Protein AF-0000000085121658 (afdb_homodimer)

Structure (mmCIF, N/CA/C/O backbone):
data_AF-0000000085121658-model_v1
#
loop_
_entity.id
_entity.type
_entity.pdbx_description
1 polymer 'GINS subunit domain-containing protein'
#
loop_
_atom_site.group_PDB
_atom_site.id
_atom_site.type_symbol
_atom_site.label_atom_id
_atom_site.label_alt_id
_atom_site.label_comp_id
_atom_site.label_asym_id
_atom_site.label_entity_id
_atom_site.label_seq_id
_atom_site.pdbx_PDB_ins_code
_atom_site.Cartn_x
_atom_site.Cartn_y
_atom_site.Cartn_z
_atom_site.occupancy
_atom_site.B_iso_or_equiv
_atom_site.auth_seq_id
_atom_site.auth_comp_id
_atom_site.auth_asym_id
_atom_site.auth_atom_id
_atom_site.pdbx_PDB_model_num
ATOM 1 N N . MET A 1 1 ? 11.102 -3.992 13.375 1 66.69 1 MET A N 1
ATOM 2 C CA . MET A 1 1 ? 11.031 -2.584 13 1 66.69 1 MET A CA 1
ATOM 3 C C . MET A 1 1 ? 9.773 -1.934 13.57 1 66.69 1 MET A C 1
ATOM 5 O O . MET A 1 1 ? 8.758 -2.604 13.773 1 66.69 1 MET A O 1
ATOM 9 N N . PRO A 1 2 ? 9.938 -0.695 14.023 1 82.94 2 PRO A N 1
ATOM 10 C CA . PRO A 1 2 ? 8.75 -0.077 14.609 1 82.94 2 PRO A CA 1
ATOM 11 C C . PRO A 1 2 ? 7.566 -0.041 13.641 1 82.94 2 PRO A C 1
ATOM 13 O O . PRO A 1 2 ? 7.762 -0.006 12.422 1 82.94 2 PRO A O 1
ATOM 16 N N . SER A 1 3 ? 6.43 -0.117 14.18 1 90.5 3 SER A N 1
ATOM 17 C CA . SER A 1 3 ? 5.195 -0.076 13.406 1 90.5 3 SER A CA 1
ATOM 18 C C . SER A 1 3 ? 4.992 1.29 12.758 1 90.5 3 SER A C 1
ATOM 20 O O . SER A 1 3 ? 5.645 2.266 13.141 1 90.5 3 SER A O 1
ATOM 22 N N . LEU A 1 4 ? 4.227 1.3 11.727 1 94.81 4 LEU A N 1
ATOM 23 C CA . LEU A 1 4 ? 3.84 2.541 11.062 1 94.81 4 LEU A CA 1
ATOM 24 C C . LEU A 1 4 ? 3.348 3.568 12.078 1 94.81 4 LEU A C 1
ATOM 26 O O . LEU A 1 4 ? 3.775 4.727 12.055 1 94.81 4 LEU A O 1
ATOM 30 N N . GLU A 1 5 ? 2.533 3.09 12.984 1 93.75 5 GLU A N 1
ATOM 31 C CA . GLU A 1 5 ? 1.962 3.959 14.008 1 93.75 5 GLU A CA 1
ATOM 32 C C . GLU A 1 5 ? 3.051 4.547 14.898 1 93.75 5 GLU A C 1
ATOM 34 O O . GLU A 1 5 ? 3.035 5.742 15.203 1 93.75 5 GLU A O 1
ATOM 39 N N . ALA A 1 6 ? 3.945 3.691 15.297 1 95.44 6 ALA A N 1
ATOM 40 C CA . ALA A 1 6 ? 5.02 4.125 16.188 1 95.44 6 ALA A CA 1
ATOM 41 C C . ALA A 1 6 ? 5.906 5.168 15.516 1 95.44 6 ALA A C 1
ATOM 43 O O . ALA A 1 6 ? 6.312 6.148 16.141 1 95.44 6 ALA A O 1
ATOM 44 N N . LYS A 1 7 ? 6.18 4.961 14.266 1 96.75 7 LYS A N 1
ATOM 45 C CA . LYS A 1 7 ? 7.023 5.891 13.516 1 96.75 7 LYS A CA 1
ATOM 46 C C . LYS A 1 7 ? 6.336 7.242 13.352 1 96.75 7 LYS A C 1
ATOM 48 O O . LYS A 1 7 ? 6.965 8.289 13.516 1 96.75 7 LYS A O 1
ATOM 53 N N . LEU A 1 8 ? 5.074 7.199 13.039 1 95.81 8 LEU A N 1
ATOM 54 C CA . LEU A 1 8 ? 4.316 8.43 12.867 1 95.81 8 LEU A CA 1
ATOM 55 C C . LEU A 1 8 ? 4.191 9.188 14.188 1 95.81 8 LEU A C 1
ATOM 57 O O . LEU A 1 8 ? 4.238 10.414 14.211 1 95.81 8 LEU A O 1
ATOM 61 N N . GLU A 1 9 ? 4.051 8.422 15.273 1 94.94 9 GLU A N 1
ATOM 62 C CA . GLU A 1 9 ? 3.988 9.039 16.594 1 94.94 9 GLU A CA 1
ATOM 63 C C . GLU A 1 9 ? 5.312 9.711 16.953 1 94.94 9 GLU A C 1
ATOM 65 O O . GLU A 1 9 ? 5.324 10.781 17.562 1 94.94 9 GLU A O 1
ATOM 70 N N . ALA A 1 10 ? 6.367 9.047 16.594 1 96.69 10 ALA A N 1
ATOM 71 C CA . ALA A 1 10 ? 7.684 9.633 16.844 1 96.69 10 ALA A CA 1
ATOM 72 C C . ALA A 1 10 ? 7.836 10.969 16.109 1 96.69 10 ALA A C 1
ATOM 74 O O . ALA A 1 10 ? 8.398 11.914 16.656 1 96.69 10 ALA A O 1
ATOM 75 N N . LEU A 1 11 ? 7.332 11.047 14.891 1 96.31 11 LEU A N 1
ATOM 76 C CA . LEU A 1 11 ? 7.375 12.281 14.109 1 96.31 11 LEU A CA 1
ATOM 77 C C . LEU A 1 11 ? 6.535 13.375 14.773 1 96.31 11 LEU A C 1
ATOM 79 O O . LEU A 1 11 ? 6.949 14.531 14.828 1 96.31 11 LEU A O 1
ATOM 83 N N . ARG A 1 12 ? 5.426 12.953 15.281 1 94.31 12 ARG A N 1
ATOM 84 C CA . ARG A 1 12 ? 4.559 13.898 15.977 1 94.31 12 ARG A CA 1
ATOM 85 C C . ARG A 1 12 ? 5.234 14.438 17.234 1 94.31 12 ARG A C 1
ATOM 87 O O . ARG A 1 12 ? 5.18 15.641 17.516 1 94.31 12 ARG A O 1
ATOM 94 N N . ILE A 1 13 ? 5.844 13.523 17.984 1 95.62 13 ILE A N 1
ATOM 95 C CA . ILE A 1 13 ? 6.523 13.906 19.219 1 95.62 13 ILE A CA 1
ATOM 96 C C . ILE A 1 13 ? 7.656 14.883 18.906 1 95.62 13 ILE A C 1
ATOM 98 O O . ILE A 1 13 ? 7.832 15.883 19.609 1 95.62 13 ILE A O 1
ATOM 102 N N . ARG A 1 14 ? 8.352 14.539 17.906 1 96.38 14 ARG A N 1
ATOM 103 C CA . ARG A 1 14 ? 9.438 15.43 17.484 1 96.38 14 ARG A CA 1
ATOM 104 C C . ARG A 1 14 ? 8.906 16.812 17.141 1 96.38 14 ARG A C 1
ATOM 106 O O . ARG A 1 14 ? 9.492 17.828 17.547 1 96.38 14 ARG A O 1
ATOM 113 N N . TYR A 1 15 ? 7.809 16.891 16.438 1 95.56 15 TYR A N 1
ATOM 114 C CA . TYR A 1 15 ? 7.168 18.156 16.062 1 95.56 15 TYR A CA 1
ATOM 115 C C . TYR A 1 15 ? 6.734 18.922 17.312 1 95.56 15 TYR A C 1
ATOM 117 O O . TYR A 1 15 ? 7 20.125 17.422 1 95.56 15 TYR A O 1
ATOM 125 N N . GLU A 1 16 ? 6.172 18.25 18.234 1 95 16 GLU A N 1
ATOM 126 C CA . GLU A 1 16 ? 5.586 18.875 19.406 1 95 16 GLU A CA 1
ATOM 127 C C . GLU A 1 16 ? 6.668 19.312 20.391 1 95 16 GLU A C 1
ATOM 129 O O . GLU A 1 16 ? 6.457 20.25 21.188 1 95 16 GLU A O 1
ATOM 134 N N . THR A 1 17 ? 7.805 18.672 20.328 1 95.94 17 THR A N 1
ATOM 135 C CA . THR A 1 17 ? 8.828 18.969 21.328 1 95.94 17 THR A CA 1
ATOM 136 C C . THR A 1 17 ? 9.828 20 20.797 1 95.94 17 THR A C 1
ATOM 138 O O . THR A 1 17 ? 10.68 20.484 21.547 1 95.94 17 THR A O 1
ATOM 141 N N . ARG A 1 18 ? 9.703 20.312 19.547 1 94.75 18 ARG A N 1
ATOM 142 C CA . ARG A 1 18 ? 10.578 21.328 18.969 1 94.75 18 ARG A CA 1
ATOM 143 C C . ARG A 1 18 ? 10.344 22.688 19.641 1 94.75 18 ARG A C 1
ATOM 145 O O . ARG A 1 18 ? 9.195 23.094 19.828 1 94.75 18 ARG A O 1
ATOM 152 N N . PRO A 1 19 ? 11.438 23.312 20.016 1 95.12 19 PRO A N 1
ATOM 153 C CA . PRO A 1 19 ? 11.281 24.625 20.641 1 95.12 19 PRO A CA 1
ATOM 154 C C . PRO A 1 19 ? 10.781 25.688 19.672 1 95.12 19 PRO A C 1
ATOM 156 O O . PRO A 1 19 ? 11.18 25.703 18.5 1 95.12 19 PRO A O 1
ATOM 159 N N . VAL A 1 20 ? 9.812 26.469 20.125 1 94.44 20 VAL A N 1
ATOM 160 C CA . VAL A 1 20 ? 9.289 27.562 19.328 1 94.44 20 VAL A CA 1
ATOM 161 C C . VAL A 1 20 ? 9.32 28.859 20.156 1 94.44 20 VAL A C 1
ATOM 163 O O . VAL A 1 20 ? 9.258 28.828 21.375 1 94.44 20 VAL A O 1
ATOM 166 N N . ARG A 1 21 ? 9.422 29.938 19.516 1 94.75 21 ARG A N 1
ATOM 167 C CA . ARG A 1 21 ? 9.492 31.25 20.172 1 94.75 21 ARG A CA 1
ATOM 168 C C . ARG A 1 21 ? 8.102 31.875 20.297 1 94.75 21 ARG A C 1
ATOM 170 O O . ARG A 1 21 ? 7.316 31.844 19.344 1 94.75 21 ARG A O 1
ATOM 177 N N . VAL A 1 22 ? 7.859 32.312 21.469 1 94.12 22 VAL A N 1
ATOM 178 C CA . VAL A 1 22 ? 6.57 32.969 21.719 1 94.12 22 VAL A CA 1
ATOM 179 C C . VAL A 1 22 ? 6.777 34.219 22.547 1 94.12 22 VAL A C 1
ATOM 181 O O . VAL A 1 22 ? 7.812 34.375 23.203 1 94.12 22 VAL A O 1
ATOM 184 N N . MET A 1 23 ? 5.801 35.094 22.438 1 93.06 23 MET A N 1
ATOM 185 C CA . MET A 1 23 ? 5.805 36.344 23.219 1 93.06 23 MET A CA 1
ATOM 186 C C . MET A 1 23 ? 4.766 36.281 24.344 1 93.06 23 MET A C 1
ATOM 188 O O . MET A 1 23 ? 3.615 35.906 24.109 1 93.06 23 MET A O 1
ATOM 192 N N . VAL A 1 24 ? 5.215 36.656 25.562 1 91.81 24 VAL A N 1
ATOM 193 C CA . VAL A 1 24 ? 4.289 36.656 26.703 1 91.81 24 VAL A CA 1
ATOM 194 C C . VAL A 1 24 ? 3.428 37.906 26.641 1 91.81 24 VAL A C 1
ATOM 196 O O . VAL A 1 24 ? 3.951 39.031 26.578 1 91.81 24 VAL A O 1
ATOM 199 N N . VAL A 1 25 ? 2.15 37.75 26.594 1 91 25 VAL A N 1
ATOM 200 C CA . VAL A 1 25 ? 1.259 38.906 26.438 1 91 25 VAL A CA 1
ATOM 201 C C . VAL A 1 25 ? 0.493 39.156 27.75 1 91 25 VAL A C 1
ATOM 203 O O . VAL A 1 25 ? -0.078 40.219 27.953 1 91 25 VAL A O 1
ATOM 206 N N . LYS A 1 26 ? 0.265 38.094 28.516 1 85.81 26 LYS A N 1
ATOM 207 C CA . LYS A 1 26 ? -0.407 38.219 29.812 1 85.81 26 LYS A CA 1
ATOM 208 C C . LYS A 1 26 ? 0.479 37.688 30.938 1 85.81 26 LYS A C 1
ATOM 210 O O . LYS A 1 26 ? 1.095 36.656 30.828 1 85.81 26 LYS A O 1
ATOM 215 N N . GLU A 1 27 ? 0.619 38.5 31.953 1 70.62 27 GLU A N 1
ATOM 216 C CA . GLU A 1 27 ? 1.495 38.156 33.062 1 70.62 27 GLU A CA 1
ATOM 217 C C . GLU A 1 27 ? 0.852 37.125 33.969 1 70.62 27 GLU A C 1
ATOM 219 O O . GLU A 1 27 ? -0.281 37.281 34.438 1 70.62 27 GLU A O 1
ATOM 224 N N . VAL A 1 28 ? 1.138 35.875 33.844 1 66.12 28 VAL A N 1
ATOM 225 C CA . VAL A 1 28 ? 0.469 34.938 34.75 1 66.12 28 VAL A CA 1
ATOM 226 C C . VAL A 1 28 ? 1.445 34.469 35.844 1 66.12 28 VAL A C 1
ATOM 228 O O . VAL A 1 28 ? 1.12 33.594 36.625 1 66.12 28 VAL A O 1
ATOM 231 N N . GLY A 1 29 ? 2.395 35.281 36.188 1 64.19 29 GLY A N 1
ATOM 232 C CA . GLY A 1 29 ? 3.326 34.844 37.219 1 64.19 29 GLY A CA 1
ATOM 233 C C . GLY A 1 29 ? 4.258 33.75 36.75 1 64.19 29 GLY A C 1
ATOM 234 O O . GLY A 1 29 ? 4.516 33.594 35.562 1 64.19 29 GLY A O 1
ATOM 235 N N . LYS A 1 30 ? 4.898 32.906 37.781 1 65.56 30 LYS A N 1
ATOM 236 C CA . LYS A 1 30 ? 5.848 31.812 37.562 1 65.56 30 LYS A CA 1
ATOM 237 C C . LYS A 1 30 ? 5.125 30.516 37.188 1 65.56 30 LYS A C 1
ATOM 239 O O . LYS A 1 30 ? 4.133 30.156 37.844 1 65.56 30 LYS A O 1
ATOM 244 N N . ILE A 1 31 ? 5.359 30.031 36 1 65.25 31 ILE A N 1
ATOM 245 C CA . ILE A 1 31 ? 4.762 28.75 35.656 1 65.25 31 ILE A CA 1
ATOM 246 C C . ILE A 1 31 ? 5.844 27.672 35.594 1 65.25 31 ILE A C 1
ATOM 248 O O . ILE A 1 31 ? 6.977 27.953 35.188 1 65.25 31 ILE A O 1
ATOM 252 N N . VAL A 1 32 ? 5.609 26.578 36.375 1 64.19 32 VAL A N 1
ATOM 253 C CA . VAL A 1 32 ? 6.527 25.453 36.312 1 64.19 32 VAL A CA 1
ATOM 254 C C . VAL A 1 32 ? 6.199 24.562 35.125 1 64.19 32 VAL A C 1
ATOM 256 O O . VAL A 1 32 ? 5.098 24.016 35.031 1 64.19 32 VAL A O 1
ATOM 259 N N . ILE A 1 33 ? 7.125 24.484 34.156 1 63.19 33 ILE A N 1
ATOM 260 C CA . ILE A 1 33 ? 6.988 23.578 33 1 63.19 33 ILE A CA 1
ATOM 261 C C . ILE A 1 33 ? 8.078 22.5 33.062 1 63.19 33 ILE A C 1
ATOM 263 O O . ILE A 1 33 ? 9.266 22.812 33 1 63.19 33 ILE A O 1
ATOM 267 N N . ASP A 1 34 ? 7.609 21.234 33 1 64.38 34 ASP A N 1
ATOM 268 C CA . ASP A 1 34 ? 8.523 20.094 33.062 1 64.38 34 ASP A CA 1
ATOM 269 C C . ASP A 1 34 ? 9.609 20.328 34.125 1 64.38 34 ASP A C 1
ATOM 271 O O . ASP A 1 34 ? 10.789 20.094 33.844 1 64.38 34 ASP A O 1
ATOM 275 N N . GLY A 1 35 ? 9.328 20.938 35.219 1 60.41 35 GLY A N 1
ATOM 276 C CA . GLY A 1 35 ? 10.227 21.156 36.344 1 60.41 35 GLY A CA 1
ATOM 277 C C . GLY A 1 35 ? 11.016 22.453 36.25 1 60.41 35 GLY A C 1
ATOM 278 O O . GLY A 1 35 ? 11.789 22.797 37.125 1 60.41 35 GLY A O 1
ATOM 279 N N . VAL A 1 36 ? 10.906 23 35.062 1 63.84 36 VAL A N 1
ATOM 280 C CA . VAL A 1 36 ? 11.664 24.234 34.906 1 63.84 36 VAL A CA 1
ATOM 281 C C . VAL A 1 36 ? 10.758 25.438 35.156 1 63.84 36 VAL A C 1
ATOM 283 O O . VAL A 1 36 ? 9.68 25.547 34.562 1 63.84 36 VAL A O 1
ATOM 286 N N . GLU A 1 37 ? 11.094 26.203 36.125 1 66.12 37 GLU A N 1
ATOM 287 C CA . GLU A 1 37 ? 10.367 27.438 36.406 1 66.12 37 GLU A CA 1
ATOM 288 C C . GLU A 1 37 ? 10.633 28.484 35.344 1 66.12 37 GLU A C 1
ATOM 290 O O . GLU A 1 37 ? 11.781 28.812 35.062 1 66.12 37 GLU A O 1
ATOM 295 N N . ILE A 1 38 ? 9.602 28.812 34.594 1 69.31 38 ILE A N 1
ATOM 296 C CA . ILE A 1 38 ? 9.766 29.844 33.594 1 69.31 38 ILE A CA 1
ATOM 297 C C . ILE A 1 38 ? 9.023 31.109 34.031 1 69.31 38 ILE A C 1
ATOM 299 O O . ILE A 1 38 ? 7.859 31.031 34.438 1 69.31 38 ILE A O 1
ATOM 303 N N . GLU A 1 39 ? 9.789 32.188 34.281 1 68.81 39 GLU A N 1
ATOM 304 C CA . GLU A 1 39 ? 9.195 33.469 34.594 1 68.81 39 GLU A CA 1
ATOM 305 C C . GLU A 1 39 ? 8.57 34.125 33.375 1 68.81 39 GLU A C 1
ATOM 307 O O . GLU A 1 39 ? 9.227 34.281 32.344 1 68.81 39 GLU A O 1
ATOM 312 N N . LEU A 1 40 ? 7.23 34.281 33.406 1 74.88 40 LEU A N 1
ATOM 313 C CA . LEU A 1 40 ? 6.504 34.875 32.281 1 74.88 40 LEU A CA 1
ATOM 314 C C . LEU A 1 40 ? 6.258 36.375 32.531 1 74.88 40 LEU A C 1
ATOM 316 O O . LEU A 1 40 ? 5.352 36.719 33.281 1 74.88 40 LEU A O 1
ATOM 320 N N . ARG A 1 41 ? 7.191 37.156 32.062 1 80.19 41 ARG A N 1
ATOM 321 C CA . ARG A 1 41 ? 7.004 38.594 32.094 1 80.19 41 ARG A CA 1
ATOM 322 C C . ARG A 1 41 ? 6.438 39.125 30.781 1 80.19 41 ARG A C 1
ATOM 324 O O . ARG A 1 41 ? 6.895 38.719 29.703 1 80.19 41 ARG A O 1
ATOM 331 N N . LYS A 1 42 ? 5.391 39.938 30.922 1 84.94 42 LYS A N 1
ATOM 332 C CA . LYS A 1 42 ? 4.766 40.5 29.734 1 84.94 42 LYS A CA 1
ATOM 333 C C . LYS A 1 42 ? 5.797 41.188 28.844 1 84.94 42 LYS A C 1
ATOM 335 O O . LYS A 1 42 ? 6.656 41.906 29.344 1 84.94 42 LYS A O 1
ATOM 340 N N . GLY A 1 43 ? 5.781 40.875 27.562 1 85.62 43 GLY A N 1
ATOM 341 C CA . GLY A 1 43 ? 6.648 41.531 26.594 1 85.62 43 GLY A CA 1
ATOM 342 C C . GLY A 1 43 ? 7.93 40.75 26.328 1 85.62 43 GLY A C 1
ATOM 343 O O . GLY A 1 43 ? 8.711 41.125 25.453 1 85.62 43 GLY A O 1
ATOM 344 N N . THR A 1 44 ? 8.133 39.688 27.078 1 88.69 44 THR A N 1
ATOM 345 C CA . THR A 1 44 ? 9.375 38.938 26.922 1 88.69 44 THR A CA 1
ATOM 346 C C . THR A 1 44 ? 9.188 37.781 25.922 1 88.69 44 THR A C 1
ATOM 348 O O . THR A 1 44 ? 8.117 37.188 25.844 1 88.69 44 THR A O 1
ATOM 351 N N . GLU A 1 45 ? 10.281 37.562 25.156 1 91.12 45 GLU A N 1
ATOM 352 C CA . GLU A 1 45 ? 10.312 36.406 24.25 1 91.12 45 GLU A CA 1
ATOM 353 C C . GLU A 1 45 ? 10.906 35.188 24.938 1 91.12 45 GLU A C 1
ATOM 355 O O . GLU A 1 45 ? 11.961 35.281 25.562 1 91.12 45 GLU A O 1
ATOM 360 N N . ILE A 1 46 ? 10.133 34.094 24.875 1 89.88 46 ILE A N 1
ATOM 361 C CA . ILE A 1 46 ? 10.641 32.875 25.469 1 89.88 46 ILE A CA 1
ATOM 362 C C . ILE A 1 46 ? 10.57 31.734 24.438 1 89.88 46 ILE A C 1
ATOM 364 O O . ILE A 1 46 ? 9.859 31.844 23.438 1 89.88 46 ILE A O 1
ATOM 368 N N . GLU A 1 47 ? 11.398 30.766 24.688 1 92.75 47 GLU A N 1
ATOM 369 C CA . GLU A 1 47 ? 11.375 29.547 23.875 1 92.75 47 GLU A CA 1
ATOM 370 C C . GLU A 1 47 ? 10.844 28.359 24.688 1 92.75 47 GLU A C 1
ATOM 372 O O . GLU A 1 47 ? 11.344 28.062 25.766 1 92.75 47 GLU A O 1
ATOM 377 N N . VAL A 1 48 ? 9.789 27.766 24.188 1 91.94 48 VAL A N 1
ATOM 378 C CA . VAL A 1 48 ? 9.195 26.609 24.859 1 91.94 48 VAL A CA 1
ATOM 379 C C . VAL A 1 48 ? 8.828 25.547 23.828 1 91.94 48 VAL A C 1
ATOM 381 O O . VAL A 1 48 ? 8.695 25.844 22.641 1 91.94 48 VAL A O 1
ATOM 384 N N . PRO A 1 49 ? 8.781 24.281 24.312 1 94.12 49 PRO A N 1
ATOM 385 C CA . PRO A 1 49 ? 8.281 23.266 23.391 1 94.12 49 PRO A CA 1
ATOM 386 C C . PRO A 1 49 ? 6.934 23.641 22.766 1 94.12 49 PRO A C 1
ATOM 388 O O . PRO A 1 49 ? 6.105 24.281 23.422 1 94.12 49 PRO A O 1
ATOM 391 N N . ARG A 1 50 ? 6.75 23.219 21.578 1 93.31 50 ARG A N 1
ATOM 392 C CA . ARG A 1 50 ? 5.574 23.594 20.797 1 93.31 50 ARG A CA 1
ATOM 393 C C . ARG A 1 50 ? 4.293 23.25 21.547 1 93.31 50 ARG A C 1
ATOM 395 O O . ARG A 1 50 ? 3.338 24.031 21.547 1 93.31 50 ARG A O 1
ATOM 402 N N . TRP A 1 51 ? 4.238 22.078 22.156 1 92.44 51 TRP A N 1
ATOM 403 C CA . TRP A 1 51 ? 3.002 21.672 22.812 1 92.44 51 TRP A CA 1
ATOM 404 C C . TRP A 1 51 ? 2.67 22.594 23.984 1 92.44 51 TRP A C 1
ATOM 406 O O . TRP A 1 51 ? 1.501 22.891 24.234 1 92.44 51 TRP A O 1
ATOM 416 N N . ILE A 1 52 ? 3.66 23.078 24.672 1 91.56 52 ILE A N 1
ATOM 417 C CA . ILE A 1 52 ? 3.445 24.031 25.766 1 91.56 52 ILE A CA 1
ATOM 418 C C . ILE A 1 52 ? 2.986 25.375 25.203 1 91.56 52 ILE A C 1
ATOM 420 O O . ILE A 1 52 ? 2.074 26 25.75 1 91.56 52 ILE A O 1
ATOM 424 N N . ALA A 1 53 ? 3.668 25.719 24.125 1 91.94 53 ALA A N 1
ATOM 425 C CA . ALA A 1 53 ? 3.273 26.969 23.469 1 91.94 53 ALA A CA 1
ATOM 426 C C . ALA A 1 53 ? 1.793 26.953 23.094 1 91.94 53 ALA A C 1
ATOM 428 O O . ALA A 1 53 ? 1.084 27.938 23.297 1 91.94 53 ALA A O 1
ATOM 429 N N . LYS A 1 54 ? 1.313 25.828 22.594 1 90.12 54 LYS A N 1
ATOM 430 C CA . LYS A 1 54 ? -0.086 25.688 22.203 1 90.12 54 LYS A CA 1
ATOM 431 C C . LYS A 1 54 ? -1.012 25.844 23.406 1 90.12 54 LYS A C 1
ATOM 433 O O . LYS A 1 54 ? -2.035 26.531 23.328 1 90.12 54 LYS A O 1
ATOM 438 N N . VAL A 1 55 ? -0.675 25.281 24.516 1 88.69 55 VAL A N 1
ATOM 439 C CA . VAL A 1 55 ? -1.482 25.344 25.719 1 88.69 55 VAL A CA 1
ATOM 440 C C . VAL A 1 55 ? -1.53 26.766 26.25 1 88.69 55 VAL A C 1
ATOM 442 O O . VAL A 1 55 ? -2.604 27.281 26.578 1 88.69 55 VAL A O 1
ATOM 445 N N . LEU A 1 56 ? -0.402 27.438 26.203 1 88.88 56 LEU A N 1
ATOM 446 C CA . LEU A 1 56 ? -0.316 28.797 26.719 1 88.88 56 LEU A CA 1
ATOM 447 C C . LEU A 1 56 ? -1.075 29.766 25.797 1 88.88 56 LEU A C 1
ATOM 449 O O . LEU A 1 56 ? -1.69 30.719 26.281 1 88.88 56 LEU A O 1
ATOM 453 N N . GLU A 1 57 ? -0.993 29.484 24.547 1 88.38 57 GLU A N 1
ATOM 454 C CA . GLU A 1 57 ? -1.713 30.297 23.578 1 88.38 57 GLU A CA 1
ATOM 455 C C . GLU A 1 57 ? -3.223 30.188 23.781 1 88.38 57 GLU A C 1
ATOM 457 O O . GLU A 1 57 ? -3.938 31.188 23.719 1 88.38 57 GLU A O 1
ATOM 462 N N . GLU A 1 58 ? -3.707 28.984 23.969 1 85.75 58 GLU A N 1
ATOM 463 C CA . GLU A 1 58 ? -5.129 28.734 24.188 1 85.75 58 GLU A CA 1
ATOM 464 C C . GLU A 1 58 ? -5.637 29.5 25.422 1 85.75 58 GLU A C 1
ATOM 466 O O . GLU A 1 58 ? -6.793 29.922 25.453 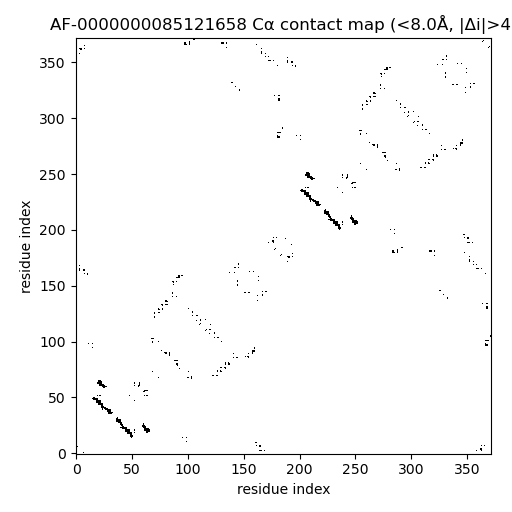1 85.75 58 GLU A O 1
ATOM 471 N N . LYS A 1 59 ? -4.73 29.688 26.359 1 86.62 59 LYS A N 1
ATOM 472 C CA . LYS A 1 59 ? -5.098 30.391 27.594 1 86.62 59 LYS A CA 1
ATOM 473 C C . LYS A 1 59 ? -4.891 31.891 27.438 1 86.62 59 LYS A C 1
ATOM 475 O O . LYS A 1 59 ? -5.164 32.656 28.359 1 86.62 59 LYS A O 1
ATOM 480 N N . GLY A 1 60 ? -4.348 32.281 26.25 1 86 60 GLY A N 1
ATOM 481 C CA . GLY A 1 60 ? -4.148 33.688 25.969 1 86 60 GLY A CA 1
ATOM 482 C C . GL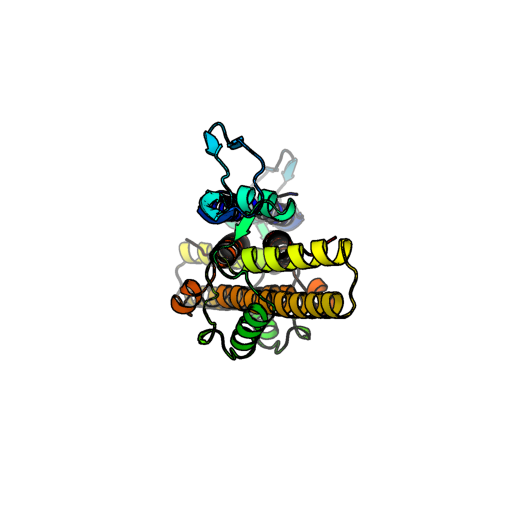Y A 1 60 ? -2.93 34.281 26.656 1 86 60 GLY A C 1
ATOM 483 O O . GLY A 1 60 ? -2.846 35.5 26.844 1 86 60 GLY A O 1
ATOM 484 N N . ILE A 1 61 ? -2.037 33.438 27.062 1 89.5 61 ILE A N 1
ATOM 485 C CA . ILE A 1 61 ? -0.88 33.875 27.844 1 89.5 61 ILE A CA 1
ATOM 486 C C . ILE A 1 61 ? 0.25 34.281 26.906 1 89.5 61 ILE A C 1
ATOM 488 O O . ILE A 1 61 ? 1.016 35.188 27.203 1 89.5 61 ILE A O 1
ATOM 492 N N . VAL A 1 62 ? 0.325 33.5 25.766 1 91.5 62 VAL A N 1
ATOM 493 C CA . VAL A 1 62 ? 1.406 33.781 24.828 1 91.5 62 VAL A CA 1
ATOM 494 C C . VAL A 1 62 ? 0.848 33.906 23.422 1 91.5 62 VAL A C 1
ATOM 496 O O . VAL A 1 62 ? -0.281 33.5 23.156 1 91.5 62 VAL A O 1
ATOM 499 N N . GLU A 1 63 ? 1.604 34.562 22.562 1 90.25 63 GLU A N 1
ATOM 500 C CA . GLU A 1 63 ? 1.368 34.594 21.125 1 90.25 63 GLU A CA 1
ATOM 501 C C . GLU A 1 63 ? 2.607 34.188 20.344 1 90.25 63 GLU A C 1
ATOM 503 O O . GLU A 1 63 ? 3.732 34.5 20.734 1 90.25 63 GLU A O 1
ATOM 508 N N . PRO A 1 64 ? 2.377 33.375 19.359 1 89.94 64 PRO A N 1
ATOM 509 C CA . PRO A 1 64 ? 3.545 32.969 18.562 1 89.94 64 PRO A CA 1
ATOM 510 C C . PRO A 1 64 ? 4.23 34.125 17.875 1 89.94 64 PRO A C 1
ATOM 512 O O . PRO A 1 64 ? 3.562 35.062 17.438 1 89.94 64 PRO A O 1
ATOM 515 N N . LEU A 1 65 ? 5.539 34.062 17.828 1 89.5 65 LEU A N 1
ATOM 516 C CA . LEU A 1 65 ? 6.297 35.094 17.141 1 89.5 65 LEU A CA 1
ATOM 517 C C . LEU A 1 65 ? 6.301 34.875 15.641 1 89.5 65 LEU A C 1
ATOM 519 O O . LEU A 1 65 ? 6.34 35.812 14.859 1 89.5 65 LEU A O 1
ATOM 523 N N . GLU A 1 66 ? 6.293 33.562 15.258 1 83.38 66 GLU A N 1
ATOM 524 C CA . GLU A 1 66 ? 6.215 33.25 13.836 1 83.38 66 GLU A CA 1
ATOM 525 C C . GLU A 1 66 ? 4.762 33.125 13.383 1 83.38 66 GLU A C 1
ATOM 527 O O . GLU A 1 66 ? 3.908 32.625 14.133 1 83.38 66 GLU A O 1
ATOM 532 N N . SER A 1 67 ? 4.527 33.688 12.18 1 78.25 67 SER A N 1
ATOM 533 C CA . SER A 1 67 ? 3.172 33.625 11.641 1 78.25 67 SER A CA 1
ATOM 534 C C . SER A 1 67 ? 2.701 32.188 11.477 1 78.25 67 SER A C 1
ATOM 536 O O . SER A 1 67 ? 3.357 31.391 10.805 1 78.25 67 SER A O 1
ATOM 538 N N . PRO A 1 68 ? 1.628 31.875 12.102 1 82.19 68 PRO A N 1
ATOM 539 C CA . PRO A 1 68 ? 1.073 30.531 11.93 1 82.19 68 PRO A CA 1
ATOM 540 C C . PRO A 1 68 ? 0.599 30.266 10.5 1 82.19 68 PRO A C 1
ATOM 542 O O . PRO A 1 68 ? 0.458 31.203 9.711 1 82.19 68 PRO A O 1
ATOM 545 N N . MET A 1 69 ? 0.52 29.094 10.188 1 89 69 MET A N 1
ATOM 546 C CA . MET A 1 69 ? -0.015 28.703 8.883 1 89 69 MET A CA 1
ATOM 547 C C . MET A 1 69 ? -1.403 29.297 8.672 1 89 69 MET A C 1
ATOM 549 O O . MET A 1 69 ? -2.203 29.359 9.602 1 89 69 MET A O 1
ATOM 553 N N . SER A 1 70 ? -1.671 29.766 7.438 1 94 70 SER A N 1
ATOM 554 C CA . SER A 1 70 ? -2.953 30.359 7.082 1 94 70 SER A CA 1
ATOM 555 C C . SER A 1 70 ? -3.623 29.609 5.941 1 94 70 SER A C 1
ATOM 557 O O . SER A 1 70 ? -3.043 28.672 5.383 1 94 70 SER A O 1
ATOM 559 N N . LEU A 1 71 ? -4.852 29.969 5.691 1 96.12 71 LEU A N 1
ATOM 560 C CA . LEU A 1 71 ? -5.562 29.391 4.559 1 96.12 71 LEU A CA 1
ATOM 561 C C . LEU A 1 71 ? -4.793 29.609 3.262 1 96.12 71 LEU A C 1
ATOM 563 O O . LEU A 1 71 ? -4.742 28.719 2.408 1 96.12 71 LEU A O 1
ATOM 567 N N . ASP A 1 72 ? -4.188 30.781 3.215 1 95.62 72 ASP A N 1
ATOM 568 C CA . ASP A 1 72 ? -3.412 31.109 2.02 1 95.62 72 ASP A CA 1
ATOM 569 C C . ASP A 1 72 ? -2.246 30.141 1.847 1 95.62 72 ASP A C 1
ATOM 571 O O . ASP A 1 72 ? -1.898 29.781 0.722 1 95.62 72 ASP A O 1
ATOM 575 N N . ASP A 1 73 ? -1.638 29.781 2.906 1 96.19 73 ASP A N 1
ATOM 576 C CA . ASP A 1 73 ? -0.526 28.828 2.855 1 96.19 73 ASP A CA 1
ATOM 577 C C . ASP A 1 73 ? -0.981 27.469 2.326 1 96.19 73 ASP A C 1
ATOM 579 O O . ASP A 1 73 ? -0.331 26.891 1.456 1 96.19 73 ASP A O 1
ATOM 583 N N . ILE A 1 74 ? -2.105 26.969 2.855 1 96.94 74 ILE A N 1
ATOM 584 C CA . ILE A 1 74 ? -2.643 25.672 2.43 1 96.94 74 ILE A CA 1
ATOM 585 C C . ILE A 1 74 ? -3.078 25.75 0.969 1 96.94 74 ILE A C 1
ATOM 587 O O . ILE A 1 74 ? -2.861 24.828 0.196 1 96.94 74 ILE A O 1
ATOM 591 N N . ALA A 1 75 ? -3.676 26.859 0.634 1 97.75 75 ALA A N 1
ATOM 592 C CA . ALA A 1 75 ? -4.129 27.078 -0.739 1 97.75 75 ALA A CA 1
ATOM 593 C C . ALA A 1 75 ? -2.951 27.062 -1.712 1 97.75 75 ALA A C 1
ATOM 595 O O . ALA A 1 75 ? -3.062 26.531 -2.818 1 97.75 75 ALA A O 1
ATOM 596 N N . ARG A 1 76 ? -1.896 27.656 -1.294 1 97.38 76 ARG A N 1
ATOM 597 C CA . ARG A 1 76 ? -0.701 27.672 -2.133 1 97.38 76 ARG A CA 1
ATOM 598 C C . ARG A 1 76 ? -0.17 26.266 -2.359 1 97.38 76 ARG A C 1
ATOM 600 O O . ARG A 1 76 ? 0.174 25.906 -3.484 1 97.38 76 ARG A O 1
ATOM 607 N N . VAL A 1 77 ? -0.073 25.531 -1.303 1 97.62 77 VAL A N 1
ATOM 608 C CA . VAL A 1 77 ? 0.38 24.141 -1.415 1 97.62 77 VAL A CA 1
ATOM 609 C C . VAL A 1 77 ? -0.586 23.344 -2.293 1 97.62 77 VAL A C 1
ATOM 611 O O . VAL A 1 77 ? -0.161 22.562 -3.141 1 97.62 77 VAL A O 1
ATOM 614 N N . HIS A 1 78 ? -1.859 23.531 -2.062 1 97.94 78 HIS A N 1
ATOM 615 C CA . HIS A 1 78 ? -2.889 22.875 -2.857 1 97.94 78 HIS A CA 1
ATOM 616 C C . HIS A 1 78 ? -2.697 23.141 -4.344 1 97.94 78 HIS A C 1
ATOM 618 O O . HIS A 1 78 ? -2.762 22.219 -5.164 1 97.94 78 HIS A O 1
ATOM 624 N N . PHE A 1 79 ? -2.428 24.359 -4.641 1 97.19 79 PHE A N 1
ATOM 625 C CA . PHE A 1 79 ? -2.242 24.781 -6.023 1 97.19 79 PHE A CA 1
ATOM 626 C C . PHE A 1 79 ? -1.049 24.062 -6.648 1 97.19 79 PHE A C 1
ATOM 628 O O . PHE A 1 79 ? -1.158 23.5 -7.738 1 97.19 79 PHE A O 1
ATOM 635 N N . ILE A 1 80 ? 0.034 24.016 -5.992 1 96.88 80 ILE A N 1
ATOM 636 C CA . ILE A 1 80 ? 1.261 23.438 -6.52 1 96.88 80 ILE A CA 1
ATOM 637 C C . ILE A 1 80 ? 1.085 21.922 -6.68 1 96.88 80 ILE A C 1
ATOM 639 O O . ILE A 1 80 ? 1.517 21.344 -7.68 1 96.88 80 ILE A O 1
ATOM 643 N N . VAL A 1 81 ? 0.471 21.328 -5.691 1 97.12 81 VAL A N 1
ATOM 644 C CA . VAL A 1 81 ? 0.296 19.875 -5.684 1 97.12 81 VAL A CA 1
ATOM 645 C C . VAL A 1 81 ? -0.657 19.469 -6.801 1 97.12 81 VAL A C 1
ATOM 647 O O . VAL A 1 81 ? -0.431 18.453 -7.477 1 97.12 81 VAL A O 1
ATOM 650 N N . THR A 1 82 ? -1.72 20.219 -7.051 1 95 82 THR A N 1
ATOM 651 C CA . THR A 1 82 ? -2.738 19.859 -8.031 1 95 82 THR A CA 1
ATOM 652 C C . THR A 1 82 ? -2.275 20.203 -9.445 1 95 82 THR A C 1
ATOM 654 O O . THR A 1 82 ? -2.801 19.656 -10.422 1 95 82 THR A O 1
ATOM 657 N N . GLU A 1 83 ? -1.258 21.016 -9.547 1 93.88 83 GLU A N 1
ATOM 658 C CA . GLU A 1 83 ? -0.718 21.391 -10.852 1 93.88 83 GLU A CA 1
ATOM 659 C C . GLU A 1 83 ? 0.254 20.328 -11.367 1 93.88 83 GLU A C 1
ATOM 661 O O . GLU A 1 83 ? 0.575 20.312 -12.562 1 93.88 83 GLU A O 1
ATOM 666 N N . ALA A 1 84 ? 0.799 19.578 -10.438 1 90.88 84 ALA A N 1
ATOM 667 C CA . ALA A 1 84 ? 1.71 18.516 -10.844 1 90.88 84 ALA A CA 1
ATOM 668 C C . ALA A 1 84 ? 1.017 17.531 -11.789 1 90.88 84 ALA A C 1
ATOM 670 O O . ALA A 1 84 ? -0.005 16.938 -11.438 1 90.88 84 ALA A O 1
ATOM 671 N N . ARG A 1 85 ? 1.537 17.281 -13.023 1 87.38 85 ARG A N 1
ATOM 672 C CA . ARG A 1 85 ? 0.882 16.484 -14.055 1 87.38 85 ARG A CA 1
ATOM 673 C C . ARG A 1 85 ? 1.463 15.07 -14.102 1 87.38 85 ARG A C 1
ATOM 675 O O . ARG A 1 85 ? 0.846 14.164 -14.664 1 87.38 85 ARG A O 1
ATOM 682 N N . SER A 1 86 ? 2.668 15.039 -13.609 1 89 86 SER A N 1
ATOM 683 C CA . SER A 1 86 ? 3.338 13.742 -13.617 1 89 86 SER A CA 1
ATOM 684 C C . SER A 1 86 ? 4.059 13.484 -12.297 1 89 86 SER A C 1
ATOM 686 O O . SER A 1 86 ? 4.195 14.398 -11.477 1 89 86 SER A O 1
ATOM 688 N N . LEU A 1 87 ? 4.398 12.305 -12.148 1 88.25 87 LEU A N 1
ATOM 689 C CA . LEU A 1 87 ? 5.145 11.898 -10.961 1 88.25 87 LEU A CA 1
ATOM 690 C C . LEU A 1 87 ? 6.426 12.711 -10.828 1 88.25 87 LEU A C 1
ATOM 692 O O . LEU A 1 87 ? 6.781 13.141 -9.727 1 88.25 87 LEU A O 1
ATOM 696 N N . ALA A 1 88 ? 7.09 12.984 -11.891 1 87.25 88 ALA A N 1
ATOM 697 C CA . ALA A 1 88 ? 8.352 13.719 -11.906 1 87.25 88 ALA A CA 1
ATOM 698 C C . ALA A 1 88 ? 8.156 15.156 -11.445 1 87.25 88 ALA A C 1
ATOM 700 O O . ALA A 1 88 ? 9.086 15.789 -10.938 1 87.25 88 ALA A O 1
ATOM 701 N N . ASP A 1 89 ? 6.938 15.719 -11.492 1 91.88 89 ASP A N 1
ATOM 702 C CA . ASP A 1 89 ? 6.617 17.109 -11.164 1 91.88 89 ASP A CA 1
ATOM 703 C C . ASP A 1 89 ? 6.215 17.25 -9.695 1 91.88 89 ASP A C 1
ATOM 705 O O . ASP A 1 89 ? 5.879 18.344 -9.234 1 91.88 89 ASP A O 1
ATOM 709 N N . THR A 1 90 ? 6.27 16.203 -9.008 1 93.69 90 THR A N 1
ATOM 710 C CA . THR A 1 90 ? 5.809 16.219 -7.621 1 93.69 90 THR A CA 1
ATOM 711 C C . THR A 1 90 ? 6.617 17.219 -6.801 1 93.69 90 THR A C 1
ATOM 713 O O . THR A 1 90 ? 7.848 17.141 -6.746 1 93.69 90 THR A O 1
ATOM 716 N N . PRO A 1 91 ? 5.969 18.172 -6.211 1 96.81 91 PRO A N 1
ATOM 717 C CA . PRO A 1 91 ? 6.703 19.156 -5.426 1 96.81 91 PRO A CA 1
ATOM 718 C C . PRO A 1 91 ? 6.984 18.688 -3.998 1 96.81 91 PRO A C 1
ATOM 720 O O . PRO A 1 91 ? 6.281 17.812 -3.48 1 96.81 91 PRO A O 1
ATOM 723 N N . SER A 1 92 ? 8.039 19.297 -3.406 1 96.44 92 SER A N 1
ATOM 724 C CA . SER A 1 92 ? 8.234 19.109 -1.972 1 96.44 92 SER A CA 1
ATOM 725 C C . SER A 1 92 ? 7.211 19.906 -1.167 1 96.44 92 SER A C 1
ATOM 727 O O . SER A 1 92 ? 6.688 20.922 -1.645 1 96.44 92 SER A O 1
ATOM 729 N N . LEU A 1 93 ? 6.898 19.438 -0.009 1 97.12 93 LEU A N 1
ATOM 730 C CA . LEU A 1 93 ? 6.016 20.156 0.902 1 97.12 93 LEU A CA 1
ATOM 731 C C . LEU A 1 93 ? 6.824 20.953 1.914 1 97.12 93 LEU A C 1
ATOM 733 O O . LEU A 1 93 ? 7.965 20.609 2.227 1 97.12 93 LEU A O 1
ATOM 737 N N . PRO A 1 94 ? 6.203 22.109 2.357 1 95.62 94 PRO A N 1
ATOM 738 C CA . PRO A 1 94 ? 6.883 22.812 3.439 1 95.62 94 PRO A CA 1
ATOM 739 C C . PRO A 1 94 ? 7.172 21.922 4.648 1 95.62 94 PRO A C 1
ATOM 741 O O . PRO A 1 94 ? 6.496 20.922 4.848 1 95.62 94 PRO A O 1
ATOM 744 N N . GLU A 1 95 ? 8.195 22.344 5.422 1 93.25 95 GLU A N 1
ATOM 745 C CA . GLU A 1 95 ? 8.562 21.578 6.609 1 93.25 95 GLU A CA 1
ATOM 746 C C . GLU A 1 95 ? 7.367 21.406 7.543 1 93.25 95 GLU A C 1
ATOM 748 O O . GLU A 1 95 ? 6.621 22.344 7.797 1 93.25 95 GLU A O 1
ATOM 753 N N . ASP A 1 96 ? 7.117 20.156 8.023 1 93.94 96 ASP A N 1
ATOM 754 C CA . ASP A 1 96 ? 6.086 19.781 8.984 1 93.94 96 ASP A CA 1
ATOM 755 C C . ASP A 1 96 ? 4.695 20.156 8.484 1 93.94 96 ASP A C 1
ATOM 757 O O . ASP A 1 96 ? 3.832 20.547 9.266 1 93.94 96 ASP A O 1
ATOM 761 N N . PHE A 1 97 ? 4.527 20.141 7.238 1 96.62 97 PHE A N 1
ATOM 762 C CA . PHE A 1 97 ? 3.299 20.625 6.613 1 96.62 97 PHE A CA 1
ATOM 763 C C . PHE A 1 97 ? 2.08 19.953 7.238 1 96.62 97 PHE A C 1
ATOM 765 O O . PHE A 1 97 ? 1.128 20.625 7.633 1 96.62 97 PHE A O 1
ATOM 772 N N . TYR A 1 98 ? 2.086 18.625 7.309 1 96.56 98 TYR A N 1
ATOM 773 C CA . TYR A 1 98 ? 0.917 17.891 7.777 1 96.56 98 TYR A CA 1
ATOM 774 C C . TYR A 1 98 ? 0.537 18.312 9.195 1 96.56 98 TYR A C 1
ATOM 776 O O . TYR A 1 98 ? -0.629 18.609 9.469 1 96.56 98 TYR A O 1
ATOM 784 N N . PHE A 1 99 ? 1.503 18.375 10.039 1 94.31 99 PHE A N 1
ATOM 785 C CA . PHE A 1 99 ? 1.231 18.719 11.438 1 94.31 99 PHE A CA 1
ATOM 786 C C . PHE A 1 99 ? 0.821 20.188 11.562 1 94.31 99 PHE A C 1
ATOM 788 O O . PHE A 1 99 ? -0.071 20.516 12.344 1 94.31 99 PHE A O 1
ATOM 795 N N . ARG A 1 100 ? 1.44 21.062 10.781 1 93.69 100 ARG A N 1
ATOM 796 C CA . ARG A 1 100 ? 1.087 22.484 10.797 1 93.69 100 ARG A CA 1
ATOM 797 C C . ARG A 1 100 ? -0.336 22.703 10.289 1 93.69 100 ARG A C 1
ATOM 799 O O . ARG A 1 100 ? -1.088 23.5 10.859 1 93.69 100 ARG A O 1
ATOM 806 N N . ALA A 1 101 ? -0.624 21.969 9.203 1 95.19 101 ALA A N 1
ATOM 807 C CA . ALA A 1 101 ? -1.979 22.078 8.664 1 95.19 101 ALA A CA 1
ATOM 808 C C . ALA A 1 101 ? -3.006 21.562 9.672 1 95.19 101 ALA A C 1
ATOM 810 O O . ALA A 1 101 ? -4.059 22.188 9.859 1 95.19 101 ALA A O 1
ATOM 811 N N . ALA A 1 102 ? -2.709 20.516 10.344 1 92.62 102 ALA A N 1
ATOM 812 C CA . ALA A 1 102 ? -3.602 19.969 11.359 1 92.62 102 ALA A CA 1
ATOM 813 C C . ALA A 1 102 ? -3.801 20.969 12.5 1 92.62 102 ALA A C 1
ATOM 815 O O . ALA A 1 102 ? -4.922 21.141 12.984 1 92.62 102 ALA A O 1
ATOM 816 N N . ASP A 1 103 ? -2.686 21.609 12.922 1 90.81 103 ASP A N 1
ATOM 817 C CA . ASP A 1 103 ? -2.758 22.609 13.969 1 90.81 103 ASP A CA 1
ATOM 818 C C . ASP A 1 103 ? -3.65 23.781 13.555 1 90.81 103 ASP A C 1
ATOM 820 O O . ASP A 1 103 ? -4.438 24.281 14.352 1 90.81 103 ASP A O 1
ATOM 824 N N . TYR A 1 104 ? -3.445 24.203 12.336 1 93.38 104 TYR A N 1
ATOM 825 C CA . TYR A 1 104 ? -4.246 25.297 11.805 1 93.38 104 TYR A CA 1
ATOM 826 C C . TYR A 1 104 ? -5.73 24.953 11.836 1 93.38 104 TYR A C 1
ATOM 828 O O . TYR A 1 104 ? -6.551 25.766 12.289 1 93.38 104 TYR A O 1
ATOM 836 N N . LEU A 1 105 ? -6.102 23.781 11.406 1 93.31 105 LEU A N 1
ATOM 837 C CA . LEU A 1 105 ? -7.492 23.344 11.375 1 93.31 105 LEU A CA 1
ATOM 838 C C . LEU A 1 105 ? -8.062 23.234 12.789 1 93.31 105 LEU A C 1
ATOM 840 O O . LEU A 1 105 ? -9.219 23.594 13.031 1 93.31 105 LEU A O 1
ATOM 844 N N . ARG A 1 106 ? -7.285 22.781 13.703 1 88.88 106 ARG A N 1
ATOM 845 C CA . ARG A 1 106 ? -7.711 22.688 15.094 1 88.88 106 ARG A CA 1
ATOM 846 C C . ARG A 1 106 ? -7.98 24.078 15.672 1 88.88 106 ARG A C 1
ATOM 848 O O . ARG A 1 106 ? -8.945 24.266 16.422 1 88.88 106 ARG A O 1
ATOM 855 N N . ARG A 1 107 ? -7.07 24.984 15.383 1 87.81 107 ARG A N 1
ATOM 856 C CA . ARG A 1 107 ? -7.254 26.359 15.844 1 87.81 107 ARG A CA 1
ATOM 857 C C . ARG A 1 107 ? -8.562 26.938 15.328 1 87.81 107 ARG A C 1
ATOM 859 O O . ARG A 1 107 ? -9.297 27.594 16.078 1 87.81 107 ARG A O 1
ATOM 866 N N . LEU A 1 108 ? -8.844 26.672 14.055 1 90.75 108 LEU A N 1
ATOM 867 C CA . LEU A 1 108 ? -10.094 27.156 13.469 1 90.75 108 LEU A CA 1
ATOM 868 C C . LEU A 1 108 ? -11.297 26.547 14.18 1 90.75 108 LEU A C 1
ATOM 870 O O . LEU A 1 108 ? -12.281 27.234 14.445 1 90.75 108 LEU A O 1
ATOM 874 N N . GLU A 1 109 ? -11.164 25.297 14.461 1 89.38 109 GLU A N 1
ATOM 875 C CA . GLU A 1 109 ? -12.25 24.609 15.164 1 89.38 109 GLU A CA 1
ATOM 876 C C . GLU A 1 109 ? -12.484 25.219 16.547 1 89.38 109 GLU A C 1
ATOM 878 O O . GLU A 1 109 ? -13.625 25.422 16.953 1 89.38 109 GLU A O 1
ATOM 883 N N . THR A 1 110 ? -11.398 25.469 17.266 1 86.56 110 THR A N 1
ATOM 884 C CA . THR A 1 110 ? -11.484 26.047 18.594 1 86.56 110 THR A CA 1
ATOM 885 C C . THR A 1 110 ? -12.094 27.438 18.547 1 86.56 110 THR A C 1
ATOM 887 O O . THR A 1 110 ? -12.961 27.781 19.359 1 86.56 110 THR A O 1
ATOM 890 N N . GLU A 1 111 ? -11.648 28.188 17.578 1 88.31 111 GLU A N 1
ATOM 891 C CA . GLU A 1 111 ? -12.18 29.531 17.422 1 88.31 111 GLU A CA 1
ATOM 892 C C . GLU A 1 111 ? -13.664 29.5 17.062 1 88.31 111 GLU A C 1
ATOM 894 O O . GLU A 1 111 ? -14.438 30.328 17.562 1 88.31 111 GLU A O 1
ATOM 899 N N . LEU A 1 112 ? -14.086 28.578 16.266 1 91.94 112 LEU A N 1
ATOM 900 C CA . LEU A 1 112 ? -15.477 28.438 15.844 1 91.94 112 LEU A CA 1
ATOM 901 C C . LEU A 1 112 ? -16.359 28.047 17.031 1 91.94 112 LEU A C 1
ATOM 903 O O . LEU A 1 112 ? -17.531 28.438 17.078 1 91.94 112 LEU A O 1
ATOM 907 N N . ARG A 1 113 ? -15.789 27.328 17.922 1 88.94 113 ARG A N 1
ATOM 908 C CA . ARG A 1 113 ? -16.531 26.953 19.125 1 88.94 113 ARG A CA 1
ATOM 909 C C . ARG A 1 113 ? -16.75 28.156 20.047 1 88.94 113 ARG A C 1
ATOM 911 O O . ARG A 1 113 ? -17.797 28.266 20.672 1 88.94 113 ARG A O 1
ATOM 918 N N . ARG A 1 114 ? -15.789 29.047 20.031 1 87.19 114 ARG A N 1
ATOM 919 C CA . ARG A 1 114 ? -15.867 30.234 20.875 1 87.19 114 ARG A CA 1
ATOM 920 C C . ARG A 1 114 ? -16.703 31.328 20.203 1 87.19 114 ARG A C 1
ATOM 922 O O . ARG A 1 114 ? -17.516 31.984 20.859 1 87.19 114 ARG A O 1
ATOM 929 N N . ARG A 1 115 ? -16.516 31.469 18.906 1 89.06 115 ARG A N 1
ATOM 930 C CA . ARG A 1 115 ? -17.188 32.5 18.125 1 89.06 115 ARG A CA 1
ATOM 931 C C . ARG A 1 115 ? -17.672 31.953 16.781 1 89.06 115 ARG A C 1
ATOM 933 O O . ARG A 1 115 ? -16.969 32.062 15.773 1 89.06 115 ARG A O 1
ATOM 940 N N . PRO A 1 116 ? -18.891 31.438 16.703 1 86.62 116 PRO A N 1
ATOM 941 C CA . PRO A 1 116 ? -19.406 30.891 15.453 1 86.62 116 PRO A CA 1
ATOM 942 C C . PRO A 1 116 ? -19.656 31.969 14.406 1 86.62 116 PRO A C 1
ATOM 944 O O . PRO A 1 116 ? -20.5 32.844 14.617 1 86.62 116 PRO A O 1
ATOM 947 N N . GLU A 1 117 ? -18.797 32.094 13.523 1 93.12 117 GLU A N 1
ATOM 948 C CA . GLU A 1 117 ? -18.906 33.062 12.43 1 93.12 117 GLU A CA 1
ATOM 949 C C . GLU A 1 117 ? -18.938 32.344 11.078 1 93.12 117 GLU A C 1
ATOM 951 O O . GLU A 1 117 ? -18.109 31.484 10.797 1 93.12 117 GLU A O 1
ATOM 956 N N . PRO A 1 118 ? -19.906 32.719 10.336 1 93.88 118 PRO A N 1
ATOM 957 C CA . PRO A 1 118 ? -20.016 32.094 9.016 1 93.88 118 PRO A CA 1
ATOM 958 C C . PRO A 1 118 ? -18.719 32.188 8.211 1 93.88 118 PRO A C 1
ATOM 960 O O . PRO A 1 118 ? -18.375 31.234 7.492 1 93.88 118 PRO A O 1
ATOM 963 N N . GLN A 1 119 ? -18.031 33.312 8.297 1 94.31 119 GLN A N 1
ATOM 964 C CA . GLN A 1 119 ? -16.781 33.469 7.559 1 94.31 119 GLN A CA 1
ATOM 965 C C . GLN A 1 119 ? -15.734 32.469 8.016 1 94.31 119 GLN A C 1
ATOM 967 O O . GLN A 1 119 ? -14.977 31.938 7.207 1 94.31 119 GLN A O 1
ATOM 972 N N . LEU A 1 120 ? -15.719 32.188 9.367 1 93.12 120 LEU A N 1
ATOM 973 C CA . LEU A 1 120 ? -14.781 31.234 9.93 1 93.12 120 LEU A CA 1
ATOM 974 C C . LEU A 1 120 ? -15.133 29.812 9.5 1 93.12 120 LEU A C 1
ATOM 976 O O . LEU A 1 120 ? -14.242 29 9.25 1 93.12 120 LEU A O 1
ATOM 980 N N . LEU A 1 121 ? -16.422 29.516 9.43 1 93.88 121 LEU A N 1
ATOM 981 C CA . LEU A 1 121 ? -16.891 28.219 8.984 1 93.88 121 LEU A CA 1
ATOM 982 C C . LEU A 1 121 ? -16.5 27.969 7.527 1 93.88 121 LEU A C 1
ATOM 984 O O . LEU A 1 121 ? -16.078 26.859 7.172 1 93.88 121 LEU A O 1
ATOM 988 N N . GLU A 1 122 ? -16.656 28.969 6.742 1 95.75 122 GLU A N 1
ATOM 989 C CA . GLU A 1 122 ? -16.281 28.875 5.336 1 95.75 122 GLU A CA 1
ATOM 990 C C . GLU A 1 122 ? -14.773 28.641 5.188 1 95.75 122 GLU A C 1
ATOM 992 O O . GLU A 1 122 ? -14.344 27.844 4.367 1 95.75 122 GLU A O 1
ATOM 997 N N . GLU A 1 123 ? -14.008 29.406 5.984 1 95.38 123 GLU A N 1
ATOM 998 C CA . GLU A 1 123 ? -12.555 29.266 5.953 1 95.38 123 GLU A CA 1
ATOM 999 C C . GLU A 1 123 ? -12.125 27.844 6.332 1 95.38 123 GLU A C 1
ATOM 1001 O O . GLU A 1 123 ? -11.297 27.234 5.648 1 95.38 123 GLU A O 1
ATOM 1006 N N . LYS A 1 124 ? -12.727 27.359 7.363 1 94.81 124 LYS A N 1
ATOM 1007 C CA . LYS A 1 124 ? -12.414 26 7.801 1 94.81 124 LYS A CA 1
ATOM 1008 C C . LYS A 1 124 ? -12.758 24.984 6.727 1 94.81 124 LYS A C 1
ATOM 1010 O O . LYS A 1 124 ? -11.969 24.078 6.438 1 94.81 124 LYS A O 1
ATOM 1015 N N . SER A 1 125 ? -13.945 25.094 6.172 1 95.69 125 SER A N 1
ATOM 1016 C CA . SER A 1 125 ? -14.406 24.156 5.156 1 95.69 125 SER A CA 1
ATOM 1017 C C . SER A 1 125 ? -13.469 24.141 3.951 1 95.69 125 SER A C 1
ATOM 1019 O O . SER A 1 125 ? -13.133 23.078 3.432 1 95.69 125 SER A O 1
ATOM 1021 N N . LYS A 1 126 ? -13.039 25.312 3.533 1 96.62 126 LYS A N 1
ATOM 1022 C CA . LYS A 1 126 ? -12.117 25.422 2.404 1 96.62 126 LYS A CA 1
ATOM 1023 C C . LYS A 1 126 ? -10.766 24.797 2.734 1 96.62 126 LYS A C 1
ATOM 1025 O O . LYS A 1 126 ? -10.211 24.047 1.93 1 96.62 126 LYS A O 1
ATOM 1030 N N . ALA A 1 127 ? -10.281 25.125 3.914 1 96.31 127 ALA A N 1
ATOM 1031 C CA . ALA A 1 127 ? -8.992 24.578 4.34 1 96.31 127 ALA A CA 1
ATOM 1032 C C . ALA A 1 127 ? -9.031 23.047 4.406 1 96.31 127 ALA A C 1
ATOM 1034 O O . ALA A 1 127 ? -8.094 22.391 3.977 1 96.31 127 ALA A O 1
ATOM 1035 N N . GLU A 1 128 ? -10.125 22.562 4.922 1 95.81 128 GLU A N 1
ATOM 1036 C CA . GLU A 1 128 ? -10.297 21.125 5.016 1 95.81 128 GLU A CA 1
ATOM 1037 C C . GLU A 1 128 ? -10.32 20.484 3.635 1 95.81 128 GLU A C 1
ATOM 1039 O O . GLU A 1 128 ? -9.711 19.422 3.422 1 95.81 128 GLU A O 1
ATOM 1044 N N . LEU A 1 129 ? -11.055 21.109 2.779 1 96.44 129 LEU A N 1
ATOM 1045 C CA . LEU A 1 129 ? -11.172 20.594 1.417 1 96.44 129 LEU A CA 1
ATOM 1046 C C . LEU A 1 129 ? -9.805 20.562 0.734 1 96.44 129 LEU A C 1
ATOM 1048 O O . LEU A 1 129 ? -9.43 19.547 0.146 1 96.44 129 LEU A O 1
ATOM 1052 N N . TYR A 1 130 ? -9.07 21.656 0.845 1 96.94 130 TYR A N 1
ATOM 1053 C CA . TYR A 1 130 ? -7.742 21.719 0.24 1 96.94 130 TYR A CA 1
ATOM 1054 C C . TYR A 1 130 ? -6.812 20.688 0.854 1 96.94 130 TYR A C 1
ATOM 1056 O O . TYR A 1 130 ? -6.078 20 0.138 1 96.94 130 TYR A O 1
ATOM 1064 N N . PHE A 1 131 ? -6.867 20.625 2.145 1 96.81 131 PHE A N 1
ATOM 1065 C CA . PHE A 1 131 ? -6 19.688 2.848 1 96.81 131 PHE A CA 1
ATOM 1066 C C . PHE A 1 131 ? -6.297 18.25 2.428 1 96.81 131 PHE A C 1
ATOM 1068 O O . PHE A 1 131 ? -5.379 17.484 2.152 1 96.81 131 PHE A O 1
ATOM 1075 N N . GLU A 1 132 ? -7.527 17.891 2.332 1 94.94 132 GLU A N 1
ATOM 1076 C CA . GLU A 1 132 ? -7.934 16.562 1.927 1 94.94 132 GLU A CA 1
ATOM 1077 C C . GLU A 1 132 ? -7.473 16.25 0.505 1 94.94 132 GLU A C 1
ATOM 1079 O O . GLU A 1 132 ? -7.059 15.125 0.211 1 94.94 132 GLU A O 1
ATOM 1084 N N . GLU A 1 133 ? -7.594 17.188 -0.348 1 95.75 133 GLU A N 1
ATOM 1085 C CA . GLU A 1 133 ? -7.172 17 -1.732 1 95.75 133 GLU A CA 1
ATOM 1086 C C . GLU A 1 133 ? -5.66 16.828 -1.83 1 95.75 133 GLU A C 1
ATOM 1088 O O . GLU A 1 133 ? -5.164 16.031 -2.629 1 95.75 133 GLU A O 1
ATOM 1093 N N . ILE A 1 134 ? -4.969 17.641 -1.008 1 96.88 134 ILE A N 1
ATOM 1094 C CA . ILE A 1 134 ? -3.518 17.516 -0.968 1 96.88 134 ILE A CA 1
ATOM 1095 C C . ILE A 1 134 ? -3.137 16.094 -0.536 1 96.88 134 ILE A C 1
ATOM 1097 O O . ILE A 1 134 ? -2.33 15.438 -1.195 1 96.88 134 ILE A O 1
ATOM 1101 N N . VAL A 1 135 ? -3.789 15.648 0.544 1 96.44 135 VAL A N 1
ATOM 1102 C CA . VAL A 1 135 ? -3.506 14.312 1.073 1 96.44 135 VAL A CA 1
ATOM 1103 C C . VAL A 1 135 ? -3.801 13.258 0.009 1 96.44 135 VAL A C 1
ATOM 1105 O O . VAL A 1 135 ? -3.012 12.336 -0.195 1 96.44 135 VAL A O 1
ATOM 1108 N N . SER A 1 136 ? -4.887 13.422 -0.66 1 94.12 136 SER A N 1
ATOM 1109 C CA . SER A 1 136 ? -5.301 12.469 -1.686 1 94.12 136 SER A CA 1
ATOM 1110 C C . SER A 1 136 ? -4.297 12.422 -2.834 1 94.12 136 SER A C 1
ATOM 1112 O O . SER A 1 136 ? -3.941 11.344 -3.314 1 94.12 136 SER A O 1
ATOM 1114 N N . ARG A 1 137 ? -3.848 13.516 -3.246 1 95.56 137 ARG A N 1
ATOM 1115 C CA . ARG A 1 137 ? -2.896 13.594 -4.348 1 95.56 137 ARG A CA 1
ATOM 1116 C C . ARG A 1 137 ? -1.54 13.023 -3.943 1 95.56 137 ARG A C 1
ATOM 1118 O O . ARG A 1 137 ? -0.884 12.344 -4.738 1 95.56 137 ARG A O 1
ATOM 1125 N N . ARG A 1 138 ? -1.184 13.359 -2.762 1 97 138 ARG A N 1
ATOM 1126 C CA . ARG A 1 138 ? 0.093 12.852 -2.271 1 97 138 ARG A CA 1
ATOM 1127 C C . ARG A 1 138 ? 0.044 11.336 -2.092 1 97 138 ARG A C 1
ATOM 1129 O O . ARG A 1 138 ? 1.029 10.641 -2.352 1 97 138 ARG A O 1
ATOM 1136 N N . LEU A 1 139 ? -1.1 10.859 -1.656 1 95.56 139 LEU A N 1
ATOM 1137 C CA . LEU A 1 139 ? -1.273 9.406 -1.597 1 95.56 139 LEU A CA 1
ATOM 1138 C C . LEU A 1 139 ? -1.111 8.781 -2.979 1 95.56 139 LEU A C 1
ATOM 1140 O O . LEU A 1 139 ? -0.456 7.75 -3.123 1 95.56 139 LEU A O 1
ATOM 1144 N N . TRP A 1 140 ? -1.695 9.414 -3.908 1 93.38 140 TRP A N 1
ATOM 1145 C CA . TRP A 1 140 ? -1.55 8.938 -5.281 1 93.38 140 TRP A CA 1
ATOM 1146 C C . TRP A 1 140 ? -0.081 8.883 -5.684 1 93.38 140 TRP A C 1
ATOM 1148 O O . TRP A 1 140 ? 0.371 7.895 -6.27 1 93.38 140 TRP A O 1
ATOM 1158 N N . THR A 1 141 ? 0.634 9.914 -5.355 1 93.81 141 THR A N 1
ATOM 1159 C CA . THR A 1 141 ? 2.062 9.977 -5.645 1 93.81 141 THR A CA 1
ATOM 1160 C C . THR A 1 141 ? 2.799 8.805 -4.996 1 93.81 141 THR A C 1
ATOM 1162 O O . THR A 1 141 ? 3.617 8.148 -5.637 1 93.81 141 THR A O 1
ATOM 1165 N N . ILE A 1 142 ? 2.477 8.562 -3.752 1 95.56 142 ILE A N 1
ATOM 1166 C CA . ILE A 1 142 ? 3.111 7.477 -3.008 1 95.56 142 ILE A CA 1
ATOM 1167 C C . ILE A 1 142 ? 2.824 6.145 -3.693 1 95.56 142 ILE A C 1
ATOM 1169 O O . ILE A 1 142 ? 3.734 5.34 -3.906 1 95.56 142 ILE A O 1
ATOM 1173 N N . LEU A 1 143 ? 1.579 5.898 -4.078 1 94.44 143 LEU A N 1
ATOM 1174 C CA . LEU A 1 143 ? 1.161 4.645 -4.695 1 94.44 143 LEU A CA 1
ATOM 1175 C C . LEU A 1 143 ? 1.838 4.449 -6.051 1 94.44 143 LEU A C 1
ATOM 1177 O O . LEU A 1 143 ? 2.217 3.332 -6.406 1 94.44 143 LEU A O 1
ATOM 1181 N N . GLN A 1 144 ? 2.029 5.496 -6.789 1 92.19 144 GLN A N 1
ATOM 1182 C CA . GLN A 1 144 ? 2.715 5.414 -8.07 1 92.19 144 GLN A CA 1
ATOM 1183 C C . GLN A 1 144 ? 4.188 5.055 -7.891 1 92.19 144 GLN A C 1
ATOM 1185 O O . GLN A 1 144 ? 4.758 4.316 -8.695 1 92.19 144 GLN A O 1
ATOM 1190 N N . LEU A 1 145 ? 4.762 5.598 -6.895 1 92.12 145 LEU A N 1
ATOM 1191 C CA . LEU A 1 145 ? 6.18 5.375 -6.633 1 92.12 145 LEU A CA 1
ATOM 1192 C C . LEU A 1 145 ? 6.445 3.908 -6.309 1 92.12 145 LEU A C 1
ATOM 1194 O O . LEU A 1 145 ? 7.531 3.395 -6.578 1 92.12 145 LEU A O 1
ATOM 1198 N N . LEU A 1 146 ? 5.465 3.217 -5.789 1 93 146 LEU A N 1
ATOM 1199 C CA . LEU A 1 146 ? 5.605 1.822 -5.383 1 93 146 LEU A CA 1
ATOM 1200 C C . LEU A 1 146 ? 5.809 0.923 -6.598 1 93 146 LEU A C 1
ATOM 1202 O O . LEU A 1 146 ? 6.375 -0.165 -6.484 1 93 146 LEU A O 1
ATOM 1206 N N . ARG A 1 147 ? 5.383 1.299 -7.75 1 85.38 147 ARG A N 1
ATOM 1207 C CA . ARG A 1 147 ? 5.441 0.471 -8.953 1 85.38 147 ARG A CA 1
ATOM 1208 C C . ARG A 1 147 ? 6.633 0.855 -9.82 1 85.38 147 ARG A C 1
ATOM 1210 O O . ARG A 1 147 ? 6.891 0.219 -10.844 1 85.38 147 ARG A O 1
ATOM 1217 N N . SER A 1 148 ? 7.324 1.881 -9.477 1 77.25 148 SER A N 1
ATOM 1218 C CA . SER A 1 148 ? 8.367 2.402 -10.352 1 77.25 148 SER A CA 1
ATOM 1219 C C . SER A 1 148 ? 9.656 2.662 -9.578 1 77.25 148 SER A C 1
ATOM 1221 O O . SER A 1 148 ? 10.047 3.816 -9.375 1 77.25 148 SER A O 1
ATOM 1223 N N . PRO A 1 149 ? 10.344 1.561 -9.188 1 66.75 149 PRO A N 1
ATOM 1224 C CA . PRO A 1 149 ? 11.531 1.795 -8.359 1 66.75 149 PRO A CA 1
ATOM 1225 C C . PRO A 1 149 ? 12.531 2.742 -9.016 1 66.75 149 PRO A C 1
ATOM 1227 O O . PRO A 1 149 ? 13.203 3.514 -8.32 1 66.75 149 PRO A O 1
ATOM 1230 N N . GLY A 1 150 ? 12.719 2.418 -10.359 1 63.38 150 GLY A N 1
ATOM 1231 C CA . GLY A 1 150 ? 13.664 3.273 -11.047 1 63.38 150 GLY A CA 1
ATOM 1232 C C . GLY A 1 150 ? 13.297 4.746 -10.992 1 63.38 150 GLY A C 1
ATOM 1233 O O . GLY A 1 150 ? 14.156 5.613 -11.141 1 63.38 150 GLY A O 1
ATOM 1234 N N . ALA A 1 151 ? 12.008 4.621 -11.266 1 58.81 151 ALA A N 1
ATOM 1235 C CA . ALA A 1 151 ? 11.625 6.027 -11.32 1 58.81 151 ALA A CA 1
ATOM 1236 C C . ALA A 1 151 ? 12.164 6.789 -10.109 1 58.81 151 ALA A C 1
ATOM 1238 O O . ALA A 1 151 ? 12.617 7.926 -10.234 1 58.81 151 ALA A O 1
ATOM 1239 N N . ARG A 1 152 ? 12 7.238 -9.008 1 64.62 152 ARG A N 1
ATOM 1240 C CA . ARG A 1 152 ? 12.547 8.586 -9.047 1 64.62 152 ARG A CA 1
ATOM 1241 C C . ARG A 1 152 ? 13.141 8.977 -7.695 1 64.62 152 ARG A C 1
ATOM 1243 O O . ARG A 1 152 ? 12.414 9.109 -6.711 1 64.62 152 ARG A O 1
ATOM 1250 N N . ALA A 1 153 ? 14.227 8.031 -7.367 1 78.44 153 ALA A N 1
ATOM 1251 C CA . ALA A 1 153 ? 15.008 8.586 -6.27 1 78.44 153 ALA A CA 1
ATOM 1252 C C . ALA A 1 153 ? 14.703 10.07 -6.074 1 78.44 153 ALA A C 1
ATOM 1254 O O . ALA A 1 153 ? 14.57 10.539 -4.941 1 78.44 153 ALA A O 1
ATOM 1255 N N . GLU A 1 154 ? 14.453 10.602 -7.094 1 86.94 154 GLU A N 1
ATOM 1256 C CA . GLU A 1 154 ? 14.242 12.039 -7.02 1 86.94 154 GLU A CA 1
ATOM 1257 C C . GLU A 1 154 ? 12.906 12.375 -6.367 1 86.94 154 GLU A C 1
ATOM 1259 O O . GLU A 1 154 ? 12.82 13.273 -5.531 1 86.94 154 GLU A O 1
ATOM 1264 N N . VAL A 1 155 ? 11.883 11.625 -6.719 1 92.19 155 VAL A N 1
ATOM 1265 C CA . VAL A 1 155 ? 10.547 11.891 -6.184 1 92.19 155 VAL A CA 1
ATOM 1266 C C . VAL A 1 155 ? 10.492 11.5 -4.711 1 92.19 155 VAL A C 1
ATOM 1268 O O . VAL A 1 155 ? 9.883 12.195 -3.898 1 92.19 155 VAL A O 1
ATOM 1271 N N . TYR A 1 156 ? 11.203 10.43 -4.391 1 93.25 156 TYR A N 1
ATOM 1272 C CA . TYR A 1 156 ? 11.242 9.977 -3.008 1 93.25 156 TYR A CA 1
ATOM 1273 C C . TYR A 1 156 ? 11.812 11.055 -2.092 1 93.25 156 TYR A C 1
ATOM 1275 O O . TYR A 1 156 ? 11.32 11.25 -0.979 1 93.25 156 TYR A O 1
ATOM 1283 N N . GLU A 1 157 ? 12.789 11.758 -2.564 1 93.12 157 GLU A N 1
ATOM 1284 C CA . GLU A 1 157 ? 13.438 12.797 -1.766 1 93.12 157 GLU A CA 1
ATOM 1285 C C . GLU A 1 157 ? 12.484 13.961 -1.497 1 93.12 157 GLU A C 1
ATOM 1287 O O . GLU A 1 157 ? 12.648 14.68 -0.513 1 93.12 157 GLU A O 1
ATOM 1292 N N . LYS A 1 158 ? 11.508 14.047 -2.328 1 95.38 158 LYS A N 1
ATOM 1293 C CA . LYS A 1 158 ? 10.57 15.164 -2.211 1 95.38 158 LYS A CA 1
ATOM 1294 C C . LYS A 1 158 ? 9.414 14.812 -1.274 1 95.38 158 LYS A C 1
ATOM 1296 O O . LYS A 1 158 ? 8.602 15.672 -0.934 1 95.38 158 LYS A O 1
ATOM 1301 N N . LEU A 1 159 ? 9.297 13.578 -0.818 1 96.44 159 LEU A N 1
ATOM 1302 C CA . LEU A 1 159 ? 8.242 13.164 0.108 1 96.44 159 LEU A CA 1
ATOM 1303 C C . LEU A 1 159 ? 8.523 13.688 1.513 1 96.44 159 LEU A C 1
ATOM 1305 O O . LEU A 1 159 ? 9.68 13.781 1.93 1 96.44 159 LEU A O 1
ATOM 1309 N N . SER A 1 160 ? 7.492 14.07 2.219 1 97.31 160 SER A N 1
ATOM 1310 C CA . SER A 1 160 ? 7.633 14.414 3.631 1 97.31 160 SER A CA 1
ATOM 1311 C C . SER A 1 160 ? 7.988 13.188 4.465 1 97.31 160 SER A C 1
ATOM 1313 O O . SER A 1 160 ? 7.816 12.055 4.016 1 97.31 160 SER A O 1
ATOM 1315 N N . PRO A 1 161 ? 8.531 13.391 5.672 1 97.38 161 PRO A N 1
ATOM 1316 C CA . PRO A 1 161 ? 8.844 12.242 6.531 1 97.38 161 PRO A CA 1
ATOM 1317 C C . PRO A 1 161 ? 7.637 11.344 6.773 1 97.38 161 PRO A C 1
ATOM 1319 O O . PRO A 1 161 ? 7.773 10.117 6.82 1 97.38 161 PRO A O 1
ATOM 1322 N N . GLU A 1 162 ? 6.449 11.945 6.938 1 97.75 162 GLU A N 1
ATOM 1323 C CA . GLU A 1 162 ? 5.234 11.164 7.117 1 97.75 162 GLU A CA 1
ATOM 1324 C C . GLU A 1 162 ? 4.949 10.305 5.887 1 97.75 162 GLU A C 1
ATOM 1326 O O . GLU A 1 162 ? 4.586 9.133 6.016 1 97.75 162 GLU A O 1
ATOM 1331 N N . GLU A 1 163 ? 5.195 10.828 4.715 1 97.94 163 GLU A N 1
ATOM 1332 C CA . GLU A 1 163 ? 4.957 10.125 3.461 1 97.94 163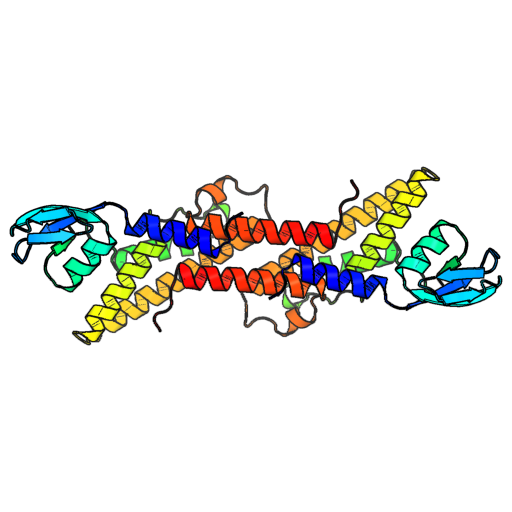 GLU A CA 1
ATOM 1333 C C . GLU A 1 163 ? 5.977 9.008 3.254 1 97.94 163 GLU A C 1
ATOM 1335 O O . GLU A 1 163 ? 5.625 7.914 2.805 1 97.94 163 GLU A O 1
ATOM 1340 N N . LYS A 1 164 ? 7.258 9.352 3.547 1 96.69 164 LYS A N 1
ATOM 1341 C CA . LYS A 1 164 ? 8.305 8.344 3.443 1 96.69 164 LYS A CA 1
ATOM 1342 C C . LYS A 1 164 ? 8 7.141 4.332 1 96.69 164 LYS A C 1
ATOM 1344 O O . LYS A 1 164 ? 8.234 5.996 3.939 1 96.69 164 LYS A O 1
ATOM 1349 N N . THR A 1 165 ? 7.488 7.441 5.512 1 97.44 165 THR A N 1
ATOM 1350 C CA . THR A 1 165 ? 7.145 6.383 6.457 1 97.44 165 THR A CA 1
ATOM 1351 C C . THR A 1 165 ? 6.082 5.461 5.867 1 97.44 165 THR A C 1
ATOM 1353 O O . THR A 1 165 ? 6.199 4.238 5.949 1 97.44 165 THR A O 1
ATOM 1356 N N . LEU A 1 166 ? 5.047 6 5.277 1 97.69 166 LEU A N 1
ATOM 1357 C CA . LEU A 1 166 ? 3.998 5.203 4.656 1 97.69 166 LEU A CA 1
ATOM 1358 C C . LEU A 1 166 ? 4.539 4.434 3.455 1 97.69 166 LEU A C 1
ATOM 1360 O O . LEU A 1 166 ? 4.289 3.232 3.318 1 97.69 166 LEU A O 1
ATOM 1364 N N . HIS A 1 167 ? 5.285 5.156 2.609 1 96.75 167 HIS A N 1
ATOM 1365 C CA . HIS A 1 167 ? 5.859 4.535 1.422 1 96.75 167 HIS A CA 1
ATOM 1366 C C . HIS A 1 167 ? 6.656 3.287 1.784 1 96.75 167 HIS A C 1
ATOM 1368 O O . HIS A 1 167 ? 6.438 2.217 1.21 1 96.75 167 HIS A O 1
ATOM 1374 N N . ASP A 1 168 ? 7.562 3.482 2.717 1 95.62 168 ASP A N 1
ATOM 1375 C CA . ASP A 1 168 ? 8.445 2.383 3.09 1 95.62 168 ASP A CA 1
ATOM 1376 C C . ASP A 1 168 ? 7.656 1.22 3.686 1 95.62 168 ASP A C 1
ATOM 1378 O O . ASP A 1 168 ? 7.988 0.055 3.461 1 95.62 168 ASP A O 1
ATOM 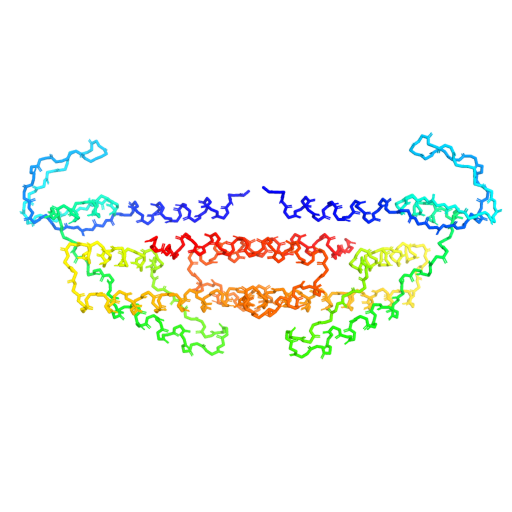1382 N N . ASP A 1 169 ? 6.68 1.588 4.434 1 96.81 169 ASP A N 1
ATOM 1383 C CA . ASP A 1 169 ? 5.844 0.56 5.043 1 96.81 169 ASP A CA 1
ATOM 1384 C C . ASP A 1 169 ? 5.082 -0.23 3.982 1 96.81 169 ASP A C 1
ATOM 1386 O O . ASP A 1 169 ? 5.062 -1.463 4.012 1 96.81 169 ASP A O 1
ATOM 1390 N N . LEU A 1 170 ? 4.445 0.425 3.035 1 97.06 170 LEU A N 1
ATOM 1391 C CA . LEU A 1 170 ? 3.695 -0.223 1.964 1 97.06 170 LEU A CA 1
ATOM 1392 C C . LEU A 1 170 ? 4.613 -1.085 1.104 1 97.06 170 LEU A C 1
ATOM 1394 O O . LEU A 1 170 ? 4.254 -2.207 0.74 1 97.06 170 LEU A O 1
ATOM 1398 N N . LEU A 1 171 ? 5.785 -0.524 0.81 1 95.31 171 LEU A N 1
ATOM 1399 C CA . LEU A 1 171 ? 6.746 -1.254 -0.01 1 95.31 171 LEU A CA 1
ATOM 1400 C C . LEU A 1 171 ? 7.137 -2.57 0.654 1 95.31 171 LEU A C 1
ATOM 1402 O O . LEU A 1 171 ? 7.23 -3.604 -0.012 1 95.31 171 LEU A O 1
ATOM 1406 N N . ALA A 1 172 ? 7.398 -2.502 1.95 1 95.06 172 ALA A N 1
ATOM 1407 C CA . ALA A 1 172 ? 7.777 -3.707 2.686 1 95.06 172 ALA A CA 1
ATOM 1408 C C . ALA A 1 172 ? 6.684 -4.77 2.596 1 95.06 172 ALA A C 1
ATOM 1410 O O . ALA A 1 172 ? 6.977 -5.957 2.439 1 95.06 172 ALA A O 1
ATOM 1411 N N . ARG A 1 173 ? 5.422 -4.359 2.699 1 96.44 173 ARG A N 1
ATOM 1412 C CA . ARG A 1 173 ? 4.297 -5.285 2.625 1 96.44 173 ARG A CA 1
ATOM 1413 C C . ARG A 1 173 ? 4.172 -5.879 1.227 1 96.44 173 ARG A C 1
ATOM 1415 O O . ARG A 1 173 ? 3.91 -7.074 1.077 1 96.44 173 ARG A O 1
ATOM 1422 N N . ILE A 1 174 ? 4.367 -5.074 0.22 1 96.31 174 ILE A N 1
ATOM 1423 C CA . ILE A 1 174 ? 4.285 -5.52 -1.166 1 96.31 174 ILE A CA 1
ATOM 1424 C C . ILE A 1 174 ? 5.379 -6.543 -1.446 1 96.31 174 ILE A C 1
ATOM 1426 O O . ILE A 1 174 ? 5.129 -7.578 -2.068 1 96.31 174 ILE A O 1
ATOM 1430 N N . GLU A 1 175 ? 6.598 -6.23 -0.97 1 94.31 175 GLU A N 1
ATOM 1431 C CA . GLU A 1 175 ? 7.703 -7.156 -1.173 1 94.31 175 GLU A CA 1
ATOM 1432 C C . GLU A 1 175 ? 7.453 -8.484 -0.461 1 94.31 175 GLU A C 1
ATOM 1434 O O . GLU A 1 175 ? 7.781 -9.547 -0.987 1 94.31 175 GLU A O 1
ATOM 1439 N N . GLU A 1 176 ? 6.949 -8.391 0.762 1 94 176 GLU A N 1
ATOM 1440 C CA . GLU A 1 176 ? 6.59 -9.609 1.483 1 94 176 GLU A CA 1
ATOM 1441 C C . GLU A 1 176 ? 5.559 -10.422 0.711 1 94 176 GLU A C 1
ATOM 1443 O O . GLU A 1 176 ? 5.676 -11.648 0.61 1 94 176 GLU A O 1
ATOM 1448 N N . TRP A 1 177 ? 4.566 -9.812 0.205 1 96.19 177 TRP A N 1
ATOM 1449 C CA . TRP A 1 177 ? 3.52 -10.453 -0.582 1 96.19 177 TRP A CA 1
ATOM 1450 C C . TRP A 1 177 ? 4.105 -11.125 -1.819 1 96.19 177 TRP A C 1
ATOM 1452 O O . TRP A 1 177 ? 3.809 -12.289 -2.098 1 96.19 177 TRP A O 1
ATOM 1462 N N . LYS A 1 178 ? 4.953 -10.359 -2.529 1 94.5 178 LYS A N 1
ATOM 1463 C CA . LYS A 1 178 ? 5.582 -10.906 -3.73 1 94.5 178 LYS A CA 1
ATOM 1464 C C . LYS A 1 178 ? 6.391 -12.156 -3.41 1 94.5 178 LYS A C 1
ATOM 1466 O O . LYS A 1 178 ? 6.375 -13.125 -4.172 1 94.5 178 LYS A O 1
ATOM 1471 N N . ARG A 1 179 ? 7.082 -12.133 -2.312 1 92.44 179 ARG A N 1
ATOM 1472 C CA . ARG A 1 179 ? 7.91 -13.266 -1.914 1 92.44 179 ARG A CA 1
ATOM 1473 C C . ARG A 1 179 ? 7.059 -14.5 -1.659 1 92.44 179 ARG A C 1
ATOM 1475 O O . ARG A 1 179 ? 7.488 -15.625 -1.925 1 92.44 179 ARG A O 1
ATOM 1482 N N . ARG A 1 180 ? 5.859 -14.273 -1.183 1 91.25 180 ARG A N 1
ATOM 1483 C CA . ARG A 1 180 ? 5.012 -15.391 -0.789 1 91.25 180 ARG A CA 1
ATOM 1484 C C . ARG A 1 180 ? 4.238 -15.938 -1.984 1 91.25 180 ARG A C 1
ATOM 1486 O O . ARG A 1 180 ? 4.023 -17.141 -2.088 1 91.25 180 ARG A O 1
ATOM 1493 N N . VAL A 1 181 ? 3.795 -15.047 -2.852 1 90.88 181 VAL A N 1
ATOM 1494 C CA . VAL A 1 181 ? 2.936 -15.516 -3.936 1 90.88 181 VAL A CA 1
ATOM 1495 C C . VAL A 1 181 ? 3.785 -15.859 -5.156 1 90.88 181 VAL A C 1
ATOM 1497 O O . VAL A 1 181 ? 3.375 -16.656 -6 1 90.88 181 VAL A O 1
ATOM 1500 N N . ALA A 1 182 ? 4.832 -15.172 -5.391 1 80.62 182 ALA A N 1
ATOM 1501 C CA . ALA A 1 182 ? 5.73 -15.414 -6.516 1 80.62 182 ALA A CA 1
ATOM 1502 C C . ALA A 1 182 ? 7.168 -15.609 -6.043 1 80.62 182 ALA A C 1
ATOM 1504 O O . ALA A 1 182 ? 8.016 -14.727 -6.234 1 80.62 182 ALA A O 1
ATOM 1505 N N . PRO A 1 183 ? 7.348 -16.75 -5.332 1 65.38 183 PRO A N 1
ATOM 1506 C CA . PRO A 1 183 ? 8.703 -16.906 -4.812 1 65.38 183 PRO A CA 1
ATOM 1507 C C . PRO A 1 183 ? 9.75 -17.031 -5.922 1 65.38 183 PRO A C 1
ATOM 1509 O O . PRO A 1 183 ? 9.461 -17.578 -6.988 1 65.38 183 PRO A O 1
ATOM 1512 N N . HIS A 1 184 ? 10.602 -15.977 -6.238 1 58.81 184 HIS A N 1
ATOM 1513 C CA . HIS A 1 184 ? 11.719 -16.094 -7.164 1 58.81 184 HIS A CA 1
ATOM 1514 C C . HIS A 1 184 ? 12.656 -17.234 -6.746 1 58.81 184 HIS A C 1
ATOM 1516 O O . HIS A 1 184 ? 12.984 -17.359 -5.566 1 58.81 184 HIS A O 1
ATOM 1522 N N . PRO A 1 185 ? 12.719 -18.297 -7.574 1 48.25 185 PRO A N 1
ATOM 1523 C CA . PRO A 1 185 ? 13.734 -19.297 -7.227 1 48.25 185 PRO A CA 1
ATOM 1524 C C . PRO A 1 185 ? 15.094 -18.688 -6.91 1 48.25 185 PRO A C 1
ATOM 1526 O O . PRO A 1 185 ? 15.445 -17.641 -7.473 1 48.25 185 PRO A O 1
ATOM 1529 N N . ALA A 1 186 ? 15.555 -18.859 -5.695 1 39.66 186 ALA A N 1
ATOM 1530 C CA . ALA A 1 186 ? 16.969 -18.594 -5.453 1 39.66 186 ALA A CA 1
ATOM 1531 C C . ALA A 1 186 ? 17.828 -19.172 -6.57 1 39.66 186 ALA A C 1
ATOM 1533 O O . ALA A 1 186 ? 17.469 -20.172 -7.191 1 39.66 186 ALA A O 1
ATOM 1534 N N . MET B 1 1 ? -5.367 -8.484 14.578 1 66.5 1 MET B N 1
ATOM 1535 C CA . MET B 1 1 ? -5.609 -9.172 13.312 1 66.5 1 MET B CA 1
ATOM 1536 C C . MET B 1 1 ? -4.34 -9.852 12.812 1 66.5 1 MET B C 1
ATOM 1538 O O . MET B 1 1 ? -3.232 -9.398 13.094 1 66.5 1 MET B O 1
ATOM 1542 N N . PRO B 1 2 ? -4.523 -11.055 12.258 1 82.5 2 PRO B N 1
ATOM 1543 C CA . PRO B 1 2 ? -3.305 -11.727 11.812 1 82.5 2 PRO B CA 1
ATOM 1544 C C . PRO B 1 2 ? -2.5 -10.891 10.82 1 82.5 2 PRO B C 1
ATOM 1546 O O . PRO B 1 2 ? -3.068 -10.078 10.086 1 82.5 2 PRO B O 1
ATOM 1549 N N . SER B 1 3 ? -1.26 -11.062 10.859 1 90.44 3 SER B N 1
ATOM 1550 C CA . SER B 1 3 ? -0.345 -10.359 9.961 1 90.44 3 SER B CA 1
ATOM 1551 C C . SER B 1 3 ? -0.539 -10.805 8.516 1 90.44 3 SER B C 1
ATOM 1553 O O . SER B 1 3 ? -1.163 -11.836 8.258 1 90.44 3 SER B O 1
ATOM 1555 N N . LEU B 1 4 ? -0.145 -9.961 7.633 1 94.75 4 LEU B N 1
ATOM 1556 C CA . LEU B 1 4 ? -0.154 -10.281 6.211 1 94.75 4 LEU B CA 1
ATOM 1557 C C . LEU B 1 4 ? 0.486 -11.641 5.957 1 94.75 4 LEU B C 1
ATOM 1559 O O . LEU B 1 4 ? -0.08 -12.477 5.246 1 94.75 4 LEU B O 1
ATOM 1563 N N . GLU B 1 5 ? 1.599 -11.844 6.609 1 93.75 5 GLU B N 1
ATOM 1564 C CA . GLU B 1 5 ? 2.336 -13.094 6.449 1 93.75 5 GLU B CA 1
ATOM 1565 C C . GLU B 1 5 ? 1.513 -14.289 6.926 1 93.75 5 GLU B C 1
ATOM 1567 O O . GLU B 1 5 ? 1.46 -15.32 6.254 1 93.75 5 GLU B O 1
ATOM 1572 N N . ALA B 1 6 ? 0.913 -14.109 8.07 1 95.44 6 ALA B N 1
ATOM 1573 C CA . ALA B 1 6 ? 0.122 -15.195 8.656 1 95.44 6 ALA B CA 1
ATOM 1574 C C . ALA B 1 6 ? -1.062 -15.547 7.758 1 95.44 6 ALA B C 1
ATOM 1576 O O . ALA B 1 6 ? -1.38 -16.719 7.574 1 95.44 6 ALA B O 1
ATOM 1577 N N . LYS B 1 7 ? -1.685 -14.562 7.211 1 96.75 7 LYS B N 1
ATOM 1578 C CA . LYS B 1 7 ? -2.836 -14.781 6.34 1 96.75 7 LYS B CA 1
ATOM 1579 C C . LYS B 1 7 ? -2.426 -15.492 5.055 1 96.75 7 LYS B C 1
ATOM 1581 O O . LYS B 1 7 ? -3.107 -16.422 4.605 1 96.75 7 LYS B O 1
ATOM 1586 N N . LEU B 1 8 ? -1.327 -15.062 4.484 1 95.88 8 LEU B N 1
ATOM 1587 C CA . LEU B 1 8 ? -0.831 -15.68 3.262 1 95.88 8 LEU B CA 1
ATOM 1588 C C . LEU B 1 8 ? -0.403 -17.125 3.514 1 95.88 8 LEU B C 1
ATOM 1590 O O . LEU B 1 8 ? -0.608 -18 2.666 1 95.88 8 LEU B O 1
ATOM 1594 N N . GLU B 1 9 ? 0.169 -17.359 4.695 1 95 9 GLU B N 1
ATOM 1595 C CA . GLU B 1 9 ? 0.556 -18.719 5.066 1 95 9 GLU B CA 1
ATOM 1596 C C . GLU B 1 9 ? -0.667 -19.609 5.219 1 95 9 GLU B C 1
ATOM 1598 O O . GLU B 1 9 ? -0.636 -20.781 4.832 1 95 9 GLU B O 1
ATOM 1603 N N . ALA B 1 10 ? -1.688 -19.047 5.801 1 96.69 10 ALA B N 1
ATOM 1604 C CA . ALA B 1 10 ? -2.928 -19.812 5.945 1 96.69 10 ALA B CA 1
ATOM 1605 C C . ALA B 1 10 ? -3.477 -20.219 4.582 1 96.69 10 ALA B C 1
ATOM 1607 O O . ALA B 1 10 ? -3.967 -21.344 4.422 1 96.69 1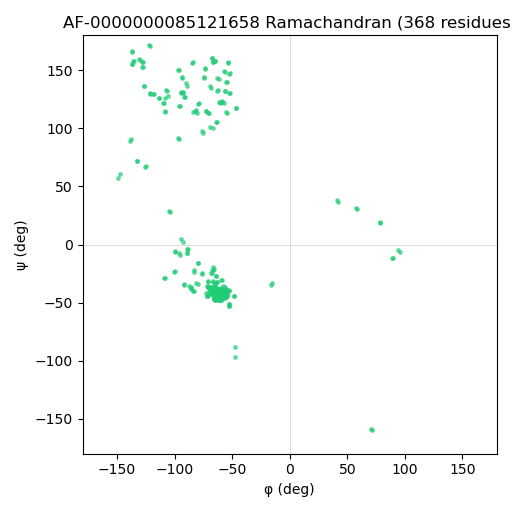0 ALA B O 1
ATOM 1608 N N . LEU B 1 11 ? -3.402 -19.344 3.602 1 96.38 11 LEU B N 1
ATOM 1609 C CA . LEU B 1 11 ? -3.852 -19.641 2.246 1 96.38 11 LEU B CA 1
ATOM 1610 C C . LEU B 1 11 ? -3.004 -20.75 1.626 1 96.38 11 LEU B C 1
ATOM 1612 O O . LEU B 1 11 ? -3.533 -21.641 0.96 1 96.38 11 LEU B O 1
ATOM 1616 N N . ARG B 1 12 ? -1.738 -20.672 1.885 1 94.38 12 ARG B N 1
ATOM 1617 C CA . ARG B 1 12 ? -0.833 -21.688 1.379 1 94.38 12 ARG B CA 1
ATOM 1618 C C . ARG B 1 12 ? -1.148 -23.047 1.993 1 94.38 12 ARG B C 1
ATOM 1620 O O . ARG B 1 12 ? -1.172 -24.062 1.292 1 94.38 12 ARG B O 1
ATOM 1627 N N . ILE B 1 13 ? -1.357 -23.047 3.316 1 95.75 13 ILE B N 1
ATOM 1628 C CA . ILE B 1 13 ? -1.662 -24.281 4.027 1 95.75 13 ILE B CA 1
ATOM 1629 C C . ILE B 1 13 ? -2.957 -24.891 3.486 1 95.75 13 ILE B C 1
ATOM 1631 O O . ILE B 1 13 ? -3.039 -26.094 3.262 1 95.75 13 ILE B O 1
ATOM 1635 N N . ARG B 1 14 ? -3.883 -24.031 3.312 1 96.44 14 ARG B N 1
ATOM 1636 C CA . ARG B 1 14 ? -5.148 -24.5 2.756 1 96.44 14 ARG B CA 1
ATOM 1637 C C . ARG B 1 14 ? -4.945 -25.125 1.384 1 96.44 14 ARG B C 1
ATOM 1639 O O . ARG B 1 14 ? -5.512 -26.188 1.09 1 96.44 14 ARG B O 1
ATOM 1646 N N . TYR B 1 15 ? -4.148 -24.516 0.541 1 95.62 15 TYR B N 1
ATOM 1647 C CA . TYR B 1 15 ? -3.832 -25.047 -0.785 1 95.62 15 TYR B CA 1
ATOM 1648 C C . TYR B 1 15 ? -3.141 -26.391 -0.691 1 95.62 15 TYR B C 1
ATOM 1650 O O . TYR B 1 15 ? -3.518 -27.344 -1.387 1 95.62 15 TYR B O 1
ATOM 1658 N N . GLU B 1 16 ? -2.229 -26.516 0.195 1 95.12 16 GLU B N 1
ATOM 1659 C CA . GLU B 1 16 ? -1.395 -27.703 0.303 1 95.12 16 GLU B CA 1
ATOM 1660 C C . GLU B 1 16 ? -2.162 -28.859 0.937 1 95.12 16 GLU B C 1
ATOM 1662 O O . GLU B 1 16 ? -1.846 -30.031 0.7 1 95.12 16 GLU B O 1
ATOM 1667 N N . THR B 1 17 ? -3.154 -28.531 1.707 1 96 17 THR B N 1
ATOM 1668 C CA . THR B 1 17 ? -3.844 -29.578 2.445 1 96 17 THR B CA 1
ATOM 1669 C C . THR B 1 17 ? -5.086 -30.047 1.689 1 96 17 THR B C 1
ATOM 1671 O O . THR B 1 17 ? -5.719 -31.031 2.074 1 96 17 THR B O 1
ATOM 1674 N N . ARG B 1 18 ? -5.422 -29.344 0.647 1 94.88 18 ARG B N 1
ATOM 1675 C CA . ARG B 1 18 ? -6.559 -29.766 -0.164 1 94.88 18 ARG B CA 1
ATOM 1676 C C . ARG B 1 18 ? -6.312 -31.141 -0.786 1 94.88 18 ARG B C 1
ATOM 1678 O O . ARG B 1 18 ? -5.234 -31.391 -1.322 1 94.88 18 ARG B O 1
ATOM 1685 N N . PRO B 1 19 ? -7.312 -31.969 -0.669 1 95.12 19 PRO B N 1
ATOM 1686 C CA . PRO B 1 19 ? -7.145 -33.312 -1.265 1 95.12 19 PRO B CA 1
ATOM 1687 C C . PRO B 1 19 ? -7.121 -33.25 -2.791 1 95.12 19 PRO B C 1
ATOM 1689 O O . PRO B 1 19 ? -7.859 -32.469 -3.404 1 95.12 19 PRO B O 1
ATOM 1692 N N . VAL B 1 20 ? -6.184 -34 -3.352 1 94.5 20 VAL B N 1
ATOM 1693 C CA . VAL B 1 20 ? -6.086 -34.125 -4.805 1 94.5 20 VAL B CA 1
ATOM 1694 C C . VAL B 1 20 ? -6.039 -35.594 -5.203 1 94.5 20 VAL B C 1
ATOM 1696 O O . VAL B 1 20 ? -5.59 -36.438 -4.426 1 94.5 20 VAL B O 1
ATOM 1699 N N . ARG B 1 21 ? -6.477 -35.906 -6.348 1 94.75 21 ARG B N 1
ATOM 1700 C CA . ARG B 1 21 ? -6.512 -37.25 -6.852 1 94.75 21 ARG B CA 1
ATOM 1701 C C . ARG B 1 21 ? -5.254 -37.594 -7.648 1 94.75 21 ARG B C 1
ATOM 1703 O O . ARG B 1 21 ? -4.812 -36.781 -8.477 1 94.75 21 ARG B O 1
ATOM 1710 N N . VAL B 1 22 ? -4.703 -38.688 -7.312 1 94.19 22 VAL B N 1
ATOM 1711 C CA . VAL B 1 22 ? -3.504 -39.156 -8.008 1 94.19 22 VAL B CA 1
ATOM 1712 C C . VAL B 1 22 ? -3.611 -40.625 -8.328 1 94.19 22 VAL B C 1
ATOM 1714 O O . VAL B 1 22 ? -4.402 -41.344 -7.707 1 94.19 22 VAL B O 1
ATOM 1717 N N . MET B 1 23 ? -2.842 -41.031 -9.32 1 93.06 23 MET B N 1
ATOM 1718 C CA . MET B 1 23 ? -2.771 -42.438 -9.711 1 93.06 23 MET B CA 1
ATOM 1719 C C . MET B 1 23 ? -1.439 -43.031 -9.289 1 93.06 23 MET B C 1
ATOM 1721 O O . MET B 1 23 ? -0.38 -42.469 -9.539 1 93.06 23 MET B O 1
ATOM 1725 N N . VAL B 1 24 ? -1.533 -44.25 -8.648 1 91.75 24 VAL B N 1
ATOM 1726 C CA . VAL B 1 24 ? -0.317 -44.938 -8.242 1 91.75 24 VAL B CA 1
ATOM 1727 C C . VAL B 1 24 ? 0.304 -45.656 -9.445 1 91.75 24 VAL B C 1
ATOM 1729 O O . VAL B 1 24 ? -0.359 -46.438 -10.125 1 91.75 24 VAL B O 1
ATOM 1732 N N . VAL B 1 25 ? 1.512 -45.312 -9.758 1 90.81 25 VAL B N 1
ATOM 1733 C CA . VAL B 1 25 ? 2.148 -45.875 -10.945 1 90.81 25 VAL B CA 1
ATOM 1734 C C . VAL B 1 25 ? 3.242 -46.875 -10.531 1 90.81 25 VAL B C 1
ATOM 1736 O O . VAL B 1 25 ? 3.691 -47.688 -11.344 1 90.81 25 VAL B O 1
ATOM 1739 N N . LYS B 1 26 ? 3.842 -46.656 -9.344 1 85.69 26 LYS B N 1
ATOM 1740 C CA . LYS B 1 26 ? 4.859 -47.594 -8.836 1 85.69 26 LYS B CA 1
ATOM 1741 C C . LYS B 1 26 ? 4.449 -48.156 -7.488 1 85.69 26 LYS B C 1
ATOM 1743 O O . LYS B 1 26 ? 3.979 -47.438 -6.609 1 85.69 26 LYS B O 1
ATOM 1748 N N . GLU B 1 27 ? 4.52 -49.469 -7.391 1 70.25 27 GLU B N 1
ATOM 1749 C CA . GLU B 1 27 ? 4.09 -50.156 -6.176 1 70.25 27 GLU B CA 1
ATOM 1750 C C . GLU B 1 27 ? 5.121 -50 -5.059 1 70.25 27 GLU B C 1
ATOM 1752 O O . GLU B 1 27 ? 6.301 -50.281 -5.25 1 70.25 27 GLU B O 1
ATOM 1757 N N . VAL B 1 28 ? 4.992 -49.094 -4.176 1 66.19 28 VAL B N 1
ATOM 1758 C CA . VAL B 1 28 ? 6.035 -49 -3.162 1 66.19 28 VAL B CA 1
ATOM 1759 C C . VAL B 1 28 ? 5.527 -49.594 -1.846 1 66.19 28 VAL B C 1
ATOM 1761 O O . VAL B 1 28 ? 6.215 -49.531 -0.825 1 66.19 28 VAL B O 1
ATOM 1764 N N . GLY B 1 29 ? 4.645 -50.5 -1.892 1 64.44 29 GLY B N 1
ATOM 1765 C CA . GLY B 1 29 ? 4.156 -51.062 -0.648 1 64.44 29 GLY B CA 1
ATOM 1766 C C . GLY B 1 29 ? 3.279 -50.125 0.143 1 64.44 29 GLY B C 1
ATOM 1767 O O . GLY B 1 29 ? 2.676 -49.219 -0.424 1 64.44 29 GLY B O 1
ATOM 1768 N N . LYS B 1 30 ? 3.092 -50.375 1.608 1 65.44 30 LYS B N 1
ATOM 1769 C CA . LYS B 1 30 ? 2.283 -49.594 2.555 1 65.44 30 LYS B CA 1
ATOM 1770 C C . LYS B 1 30 ? 3.023 -48.344 3.033 1 65.44 30 LYS B C 1
ATOM 1772 O O . LYS B 1 30 ? 4.207 -48.438 3.377 1 65.44 30 LYS B O 1
ATOM 1777 N N . ILE B 1 31 ? 2.496 -47.219 2.645 1 65.38 31 ILE B N 1
ATOM 1778 C CA . ILE B 1 31 ? 3.127 -46 3.182 1 65.38 31 ILE B CA 1
ATOM 1779 C C . ILE B 1 31 ? 2.234 -45.375 4.254 1 65.38 31 ILE B C 1
ATOM 1781 O O . ILE B 1 31 ? 1.006 -45.438 4.156 1 65.38 31 ILE B O 1
ATOM 1785 N N . VAL B 1 32 ? 2.834 -45.125 5.418 1 64.56 32 VAL B N 1
ATOM 1786 C CA . VAL B 1 32 ? 2.111 -44.469 6.492 1 64.56 32 VAL B CA 1
ATOM 1787 C C . VAL B 1 32 ? 2.164 -42.938 6.277 1 64.56 32 VAL B C 1
ATOM 1789 O O . VAL B 1 32 ? 3.244 -42.344 6.277 1 64.56 32 VAL B O 1
ATOM 1792 N N . ILE B 1 33 ? 1.007 -42.344 6.016 1 63.31 33 ILE B N 1
ATOM 1793 C CA . ILE B 1 33 ? 0.903 -40.875 5.914 1 63.31 33 ILE B CA 1
ATOM 1794 C C . ILE B 1 33 ? 0.048 -40.344 7.059 1 63.31 33 ILE B C 1
ATOM 1796 O O . ILE B 1 33 ? -1.134 -40.688 7.168 1 63.31 33 ILE B O 1
ATOM 1800 N N . ASP B 1 34 ? 0.655 -39.375 7.781 1 64.56 34 ASP B N 1
ATOM 1801 C CA . ASP B 1 34 ? -0.025 -38.781 8.93 1 64.56 34 ASP B CA 1
ATOM 1802 C C . ASP B 1 34 ? -0.758 -39.844 9.742 1 64.56 34 ASP B C 1
ATOM 1804 O O . ASP B 1 34 ? -1.917 -39.656 10.125 1 64.56 34 ASP B O 1
ATOM 1808 N N . GLY B 1 35 ? -0.213 -41 9.898 1 60.97 35 GLY B N 1
ATOM 1809 C CA . GLY B 1 35 ? -0.744 -42.094 10.719 1 60.97 35 GLY B CA 1
ATOM 1810 C C . GLY B 1 35 ? -1.694 -43 9.969 1 60.97 35 GLY B C 1
ATOM 1811 O O . GLY B 1 35 ? -2.189 -43.969 10.523 1 60.97 35 GLY B O 1
ATOM 1812 N N . VAL B 1 36 ? -2.047 -42.5 8.812 1 64 36 VAL B N 1
ATOM 1813 C CA . VAL B 1 36 ? -2.977 -43.344 8.07 1 64 36 VAL B CA 1
ATOM 1814 C C . VAL B 1 36 ? -2.203 -44.219 7.082 1 64 36 VAL B C 1
ATOM 1816 O O . VAL B 1 36 ? -1.39 -43.719 6.305 1 64 36 VAL B O 1
ATOM 1819 N N . GLU B 1 37 ? -2.314 -45.5 7.254 1 66.5 37 GLU B N 1
ATOM 1820 C CA . GLU B 1 37 ? -1.707 -46.438 6.324 1 66.5 37 GLU B CA 1
ATOM 1821 C C . GLU B 1 37 ? -2.43 -46.438 4.98 1 66.5 37 GLU B C 1
ATOM 1823 O O . GLU B 1 37 ? -3.648 -46.625 4.926 1 66.5 37 GLU B O 1
ATOM 1828 N N . ILE B 1 38 ? -1.727 -45.969 3.988 1 69.69 38 ILE B N 1
ATOM 1829 C CA . ILE B 1 38 ? -2.334 -45.969 2.662 1 69.69 38 ILE B CA 1
ATOM 1830 C C . ILE B 1 38 ? -1.666 -47.031 1.797 1 69.69 38 ILE B C 1
ATOM 1832 O O . ILE B 1 38 ? -0.437 -47.125 1.738 1 69.69 38 ILE B O 1
ATOM 1836 N N . GLU B 1 39 ? -2.459 -48.062 1.427 1 69.38 39 GLU B N 1
ATOM 1837 C CA . GLU B 1 39 ? -1.972 -49.094 0.518 1 69.38 39 GLU B CA 1
ATOM 1838 C C . GLU B 1 39 ? -1.863 -48.562 -0.91 1 69.38 39 GLU B C 1
ATOM 1840 O O . GLU B 1 39 ? -2.836 -48.062 -1.46 1 69.38 39 GLU B O 1
ATOM 1845 N N . LEU B 1 40 ? -0.622 -48.5 -1.427 1 74.81 40 LEU B N 1
ATOM 1846 C CA . LEU B 1 40 ? -0.376 -48.031 -2.777 1 74.81 40 LEU B CA 1
ATOM 1847 C C . LEU B 1 40 ? -0.271 -49.188 -3.768 1 74.81 40 LEU B C 1
ATOM 1849 O O . LEU B 1 40 ? 0.771 -49.812 -3.857 1 74.81 40 LEU B O 1
ATOM 1853 N N . ARG B 1 41 ? -1.413 -49.531 -4.336 1 80.06 41 ARG B N 1
ATOM 1854 C CA . ARG B 1 41 ? -1.423 -50.5 -5.41 1 80.06 41 ARG B CA 1
ATOM 1855 C C . ARG B 1 41 ? -1.374 -49.844 -6.777 1 80.06 41 ARG B C 1
ATOM 1857 O O . ARG B 1 41 ? -2.088 -48.875 -7.023 1 80.06 41 ARG B O 1
ATOM 1864 N N . LYS B 1 42 ? -0.467 -50.344 -7.586 1 84.88 42 LYS B N 1
ATOM 1865 C CA . LYS B 1 42 ? -0.326 -49.812 -8.93 1 84.88 42 LYS B CA 1
ATOM 1866 C C . LYS B 1 42 ? -1.665 -49.781 -9.656 1 84.88 42 LYS B C 1
ATOM 1868 O O . LYS B 1 42 ? -2.418 -50.75 -9.609 1 84.88 42 LYS B O 1
ATOM 1873 N N . GLY B 1 43 ? -2.01 -48.656 -10.25 1 85.62 43 GLY B N 1
ATOM 1874 C CA . GLY B 1 43 ? -3.213 -48.531 -11.055 1 85.62 43 GLY B CA 1
ATOM 1875 C C . GLY B 1 43 ? -4.398 -48 -10.273 1 85.62 43 GLY B C 1
ATOM 1876 O O . GLY B 1 43 ? -5.453 -47.719 -10.852 1 85.62 43 GLY B O 1
ATOM 1877 N N . THR B 1 44 ? -4.211 -47.812 -8.977 1 88.81 44 THR B N 1
ATOM 1878 C CA . THR B 1 44 ? -5.32 -47.344 -8.148 1 88.81 44 THR B CA 1
ATOM 1879 C C . THR B 1 44 ? -5.305 -45.844 -8.023 1 88.81 44 THR B C 1
ATOM 1881 O O . THR B 1 44 ? -4.238 -45.219 -7.984 1 88.81 44 THR B O 1
ATOM 1884 N N . GLU B 1 45 ? -6.551 -45.281 -7.996 1 91.31 45 GLU B N 1
ATOM 1885 C CA . GLU B 1 45 ? -6.707 -43.844 -7.738 1 91.31 45 GLU B CA 1
ATOM 1886 C C . GLU B 1 45 ? -6.891 -43.594 -6.246 1 91.31 45 GLU B C 1
ATOM 1888 O O . GLU B 1 45 ? -7.699 -44.25 -5.586 1 91.31 45 GLU B O 1
ATOM 1893 N N . ILE B 1 46 ? -6.039 -42.688 -5.75 1 89.94 46 ILE B N 1
ATOM 1894 C CA . ILE B 1 46 ? -6.176 -42.344 -4.336 1 89.94 46 ILE B CA 1
ATOM 1895 C C . ILE B 1 46 ? -6.27 -40.812 -4.184 1 89.94 46 ILE B C 1
ATOM 1897 O O . ILE B 1 46 ? -5.918 -40.062 -5.102 1 89.94 46 ILE B O 1
ATOM 1901 N N . GLU B 1 47 ? -6.844 -40.438 -3.08 1 92.81 47 GLU B N 1
ATOM 1902 C CA . GLU B 1 47 ? -6.906 -39.031 -2.721 1 92.81 47 GLU B CA 1
ATOM 1903 C C . GLU B 1 47 ? -5.996 -38.719 -1.538 1 92.81 47 GLU B C 1
ATOM 1905 O O . GLU B 1 47 ? -6.086 -39.375 -0.491 1 92.81 47 GLU B O 1
ATOM 1910 N N . VAL B 1 48 ? -5.074 -37.812 -1.742 1 92 48 VAL B N 1
ATOM 1911 C CA . VAL B 1 48 ? -4.152 -37.406 -0.683 1 92 48 VAL B CA 1
ATOM 1912 C C . VAL B 1 48 ? -3.986 -35.875 -0.681 1 92 48 VAL B C 1
ATOM 1914 O O . VAL B 1 48 ? -4.27 -35.219 -1.682 1 92 48 VAL B O 1
ATOM 1917 N N . PRO B 1 49 ? -3.611 -35.375 0.503 1 94.19 49 PRO B N 1
ATOM 1918 C CA . PRO B 1 49 ? -3.289 -33.938 0.496 1 94.19 49 PRO B CA 1
ATOM 1919 C C . PRO B 1 49 ? -2.266 -33.562 -0.576 1 94.19 49 PRO B C 1
ATOM 1921 O O . PRO B 1 49 ? -1.372 -34.344 -0.882 1 94.19 49 PRO B O 1
ATOM 1924 N N . ARG B 1 50 ? -2.412 -32.406 -1.089 1 93.38 50 ARG B N 1
ATOM 1925 C CA . ARG B 1 50 ? -1.6 -31.938 -2.209 1 93.38 50 ARG B CA 1
ATOM 1926 C C . ARG B 1 50 ? -0.113 -32.062 -1.895 1 93.38 50 ARG B C 1
ATOM 1928 O O . ARG B 1 50 ? 0.677 -32.469 -2.752 1 93.38 50 ARG B O 1
ATOM 1935 N N . TRP B 1 51 ? 0.296 -31.688 -0.677 1 92.5 51 TRP B N 1
ATOM 1936 C CA . TRP B 1 51 ? 1.72 -31.703 -0.355 1 92.5 51 TRP B CA 1
ATOM 1937 C C . TRP B 1 51 ? 2.27 -33.125 -0.382 1 92.5 51 TRP B C 1
ATOM 1939 O O . TRP B 1 51 ? 3.406 -33.344 -0.801 1 92.5 51 TRP B O 1
ATOM 1949 N N . ILE B 1 52 ? 1.489 -34.094 -0.013 1 91.62 52 ILE B N 1
ATOM 1950 C CA . ILE B 1 52 ? 1.902 -35.5 -0.068 1 91.62 52 ILE B CA 1
ATOM 1951 C C . ILE B 1 52 ? 1.98 -35.938 -1.522 1 91.62 52 ILE B C 1
ATOM 1953 O O . ILE B 1 52 ? 2.924 -36.625 -1.912 1 91.62 52 ILE B O 1
ATOM 1957 N N . ALA B 1 53 ? 0.948 -35.531 -2.236 1 91.94 53 ALA B N 1
ATOM 1958 C CA . ALA B 1 53 ? 0.947 -35.844 -3.662 1 91.94 53 ALA B CA 1
ATOM 1959 C C . ALA B 1 53 ? 2.227 -35.344 -4.336 1 91.94 53 ALA B C 1
ATOM 1961 O O . ALA B 1 53 ? 2.822 -36.062 -5.141 1 91.94 53 ALA B O 1
ATOM 1962 N N . LYS B 1 54 ? 2.676 -34.156 -3.996 1 90.19 54 LYS B N 1
ATOM 1963 C CA . LYS B 1 54 ? 3.889 -33.594 -4.57 1 90.19 54 LYS B CA 1
ATOM 1964 C C . LYS B 1 54 ? 5.113 -34.438 -4.219 1 90.19 54 LYS B C 1
ATOM 1966 O O . LYS B 1 54 ? 5.957 -34.688 -5.078 1 90.19 54 LYS B O 1
ATOM 1971 N N . VAL B 1 55 ? 5.219 -34.875 -3.027 1 88.69 55 VAL B N 1
ATOM 1972 C CA . VAL B 1 55 ? 6.352 -35.688 -2.559 1 88.69 55 VAL B CA 1
ATOM 1973 C C . VAL B 1 55 ? 6.367 -37.031 -3.273 1 88.69 55 VAL B C 1
ATOM 1975 O O . VAL B 1 55 ? 7.41 -37.469 -3.764 1 88.69 55 VAL B O 1
ATOM 1978 N N . LEU B 1 56 ? 5.199 -37.625 -3.418 1 88.94 56 LEU B N 1
ATOM 1979 C CA . LEU B 1 56 ? 5.09 -38.938 -4.055 1 88.94 56 LEU B CA 1
ATOM 1980 C C . LEU B 1 56 ? 5.391 -38.844 -5.547 1 88.94 56 LEU B C 1
ATOM 1982 O O . LEU B 1 56 ? 5.984 -39.75 -6.121 1 88.94 56 LEU B O 1
ATOM 1986 N N . GLU B 1 57 ? 4.953 -37.75 -6.086 1 88.31 57 GLU B N 1
ATOM 1987 C CA . GLU B 1 57 ? 5.219 -37.531 -7.504 1 88.31 57 GLU B CA 1
ATOM 1988 C C . GLU B 1 57 ? 6.715 -37.375 -7.77 1 88.31 57 GLU B C 1
ATOM 1990 O O . GLU B 1 57 ? 7.23 -37.938 -8.742 1 88.31 57 GLU B O 1
ATOM 1995 N N . GLU B 1 58 ? 7.41 -36.625 -6.941 1 85.75 58 GLU B N 1
ATOM 1996 C CA . GLU B 1 58 ? 8.852 -36.406 -7.074 1 85.75 58 GLU B CA 1
ATOM 1997 C C . GLU B 1 58 ? 9.609 -37.75 -7.004 1 85.75 58 GLU B C 1
ATOM 1999 O O . GLU B 1 58 ? 10.648 -37.906 -7.645 1 85.75 58 GLU B O 1
ATOM 2004 N N . LYS B 1 59 ? 9.023 -38.656 -6.27 1 86.56 59 LYS B N 1
ATOM 2005 C CA . LYS B 1 59 ? 9.648 -39.969 -6.121 1 86.56 59 LYS B CA 1
ATOM 2006 C C . LYS B 1 59 ? 9.203 -40.938 -7.227 1 86.56 59 LYS B C 1
ATOM 2008 O O . LYS B 1 59 ? 9.648 -42.094 -7.277 1 86.56 59 LYS B O 1
ATOM 2013 N N . GLY B 1 60 ? 8.258 -40.438 -8.078 1 85.94 60 GLY B N 1
ATOM 2014 C CA . GLY B 1 60 ? 7.785 -41.219 -9.203 1 85.94 60 GLY B CA 1
ATOM 2015 C C . GLY B 1 60 ? 6.773 -42.281 -8.812 1 85.94 60 GLY B C 1
ATOM 2016 O O . GLY B 1 60 ? 6.586 -43.25 -9.539 1 85.94 60 GLY B O 1
ATOM 2017 N N . ILE B 1 61 ? 6.188 -42.125 -7.668 1 89.44 61 ILE B N 1
ATOM 2018 C CA . ILE B 1 61 ? 5.281 -43.125 -7.129 1 89.44 61 ILE B CA 1
ATOM 2019 C C . ILE B 1 61 ? 3.869 -42.906 -7.66 1 89.44 61 ILE B C 1
ATOM 2021 O O . ILE B 1 61 ? 3.119 -43.844 -7.891 1 89.44 61 ILE B O 1
ATOM 2025 N N . VAL B 1 62 ? 3.551 -41.562 -7.801 1 91.5 62 VAL B N 1
ATOM 2026 C CA . VAL B 1 62 ? 2.203 -41.219 -8.266 1 91.5 62 VAL B CA 1
ATOM 2027 C C . VAL B 1 62 ? 2.273 -40.219 -9.406 1 91.5 62 VAL B C 1
ATOM 2029 O O . VAL B 1 62 ? 3.311 -39.594 -9.617 1 91.5 62 VAL B O 1
ATOM 2032 N N . GLU B 1 63 ? 1.204 -40.156 -10.164 1 90.25 63 GLU B N 1
ATOM 2033 C CA . GLU B 1 63 ? 0.973 -39.125 -11.18 1 90.25 63 GLU B CA 1
ATOM 2034 C C . GLU B 1 63 ? -0.379 -38.438 -10.977 1 90.25 63 GLU B C 1
ATOM 2036 O O . GLU B 1 63 ? -1.363 -39.094 -10.633 1 90.25 63 GLU B O 1
ATOM 2041 N N . PRO B 1 64 ? -0.361 -37.156 -11.102 1 89.94 64 PRO B N 1
ATOM 2042 C CA . PRO B 1 64 ? -1.649 -36.469 -10.938 1 89.94 64 PRO B CA 1
ATOM 2043 C C . PRO B 1 64 ? -2.668 -36.875 -12 1 89.94 64 PRO B C 1
ATOM 2045 O O . PRO B 1 64 ? -2.301 -37.125 -13.156 1 89.94 64 PRO B O 1
ATOM 2048 N N . LEU B 1 65 ? -3.896 -36.969 -11.578 1 89.75 65 LEU B N 1
ATOM 2049 C CA . LEU B 1 65 ? -4.965 -37.312 -12.516 1 89.75 65 LEU B CA 1
ATOM 2050 C C . LEU B 1 65 ? -5.406 -36.062 -13.289 1 89.75 65 LEU B C 1
ATOM 2052 O O . LEU B 1 65 ? -5.816 -36.188 -14.453 1 89.75 65 LEU B O 1
ATOM 2056 N N . GLU B 1 66 ? -5.34 -34.906 -12.594 1 83.56 66 GLU B N 1
ATOM 2057 C CA . GLU B 1 66 ? -5.668 -33.656 -13.273 1 83.56 66 GLU B CA 1
ATOM 2058 C C . GLU B 1 66 ? -4.43 -33.031 -13.922 1 83.56 66 GLU B C 1
ATOM 2060 O O . GLU B 1 66 ? -3.326 -33.125 -13.383 1 83.56 66 GLU B O 1
ATOM 2065 N N . SER B 1 67 ? -4.668 -32.562 -15.172 1 78.69 67 SER B N 1
ATOM 2066 C CA . SER B 1 67 ? -3.559 -31.938 -15.891 1 78.69 67 SER B CA 1
ATOM 2067 C C . SER B 1 67 ? -2.971 -30.766 -15.109 1 78.69 67 SER B C 1
ATOM 2069 O O . SER B 1 67 ? -3.689 -29.828 -14.758 1 78.69 67 SER B O 1
ATOM 2071 N N . PRO B 1 68 ? -1.711 -30.844 -14.812 1 82.12 68 PRO B N 1
ATOM 2072 C CA . PRO B 1 68 ? -1.066 -29.719 -14.133 1 82.12 68 PRO B CA 1
ATOM 2073 C C . PRO B 1 68 ? -1.032 -28.453 -14.984 1 82.12 68 PRO B C 1
ATOM 2075 O O . PRO B 1 68 ? -1.271 -28.516 -16.188 1 82.12 68 PRO B O 1
ATOM 2078 N N . MET B 1 69 ? -0.901 -27.422 -14.367 1 88.88 69 MET B N 1
ATOM 2079 C CA . MET B 1 69 ? -0.754 -26.141 -15.07 1 88.88 69 MET B CA 1
ATOM 2080 C C . MET B 1 69 ? 0.401 -26.203 -16.062 1 88.88 69 MET B C 1
ATOM 2082 O O . MET B 1 69 ? 1.434 -26.812 -15.789 1 88.88 69 MET B O 1
ATOM 2086 N N . SER B 1 70 ? 0.205 -25.594 -17.25 1 93.88 70 SER B N 1
ATOM 2087 C CA . SER B 1 70 ? 1.213 -25.578 -18.297 1 93.88 70 SER B CA 1
ATOM 2088 C C . SER B 1 70 ? 1.592 -24.156 -18.688 1 93.88 70 SER B C 1
ATOM 2090 O O . SER B 1 70 ? 0.998 -23.188 -18.188 1 93.88 70 SER B O 1
ATOM 2092 N N . LEU B 1 71 ? 2.602 -24.062 -19.5 1 96.06 71 LEU B N 1
ATOM 2093 C CA . LEU B 1 71 ? 2.996 -22.75 -20 1 96.06 71 LEU B CA 1
ATOM 2094 C C . LEU B 1 71 ? 1.834 -22.078 -20.734 1 96.06 71 LEU B C 1
ATOM 2096 O O . LEU B 1 71 ? 1.643 -20.875 -20.609 1 96.06 71 LEU B O 1
ATOM 2100 N N . ASP B 1 72 ? 1.092 -22.953 -21.406 1 95.62 72 ASP B N 1
ATOM 2101 C CA . ASP B 1 72 ? -0.056 -22.422 -22.141 1 95.62 72 ASP B CA 1
ATOM 2102 C C . ASP B 1 72 ? -1.074 -21.797 -21.203 1 95.62 72 ASP B C 1
ATOM 2104 O O . ASP B 1 72 ? -1.704 -20.797 -21.531 1 95.62 72 ASP B O 1
ATOM 2108 N N . ASP B 1 73 ? -1.263 -22.391 -20.078 1 96.19 73 ASP B N 1
ATOM 2109 C CA . ASP B 1 73 ? -2.193 -21.859 -19.094 1 96.19 73 ASP B CA 1
ATOM 2110 C C . ASP B 1 73 ? -1.746 -20.484 -18.594 1 96.19 73 ASP B C 1
ATOM 2112 O O . ASP B 1 73 ? -2.551 -19.562 -18.516 1 96.19 73 ASP B O 1
ATOM 2116 N N . ILE B 1 74 ? -0.448 -20.344 -18.25 1 96.94 74 ILE B N 1
ATOM 2117 C CA . ILE B 1 74 ? 0.098 -19.078 -17.766 1 96.94 74 ILE B CA 1
ATOM 2118 C C . ILE B 1 74 ? 0.042 -18.031 -18.875 1 96.94 74 ILE B C 1
ATOM 2120 O O . ILE B 1 74 ? -0.274 -16.875 -18.625 1 96.94 74 ILE B O 1
ATOM 2124 N N . ALA B 1 75 ? 0.333 -18.484 -20.062 1 97.69 75 ALA B N 1
ATOM 2125 C CA . ALA B 1 75 ? 0.3 -17.594 -21.203 1 97.69 75 ALA B CA 1
ATOM 2126 C C . ALA B 1 75 ? -1.106 -17.047 -21.438 1 97.69 75 ALA B C 1
ATOM 2128 O O . ALA B 1 75 ? -1.275 -15.875 -21.781 1 97.69 75 ALA B O 1
ATOM 2129 N N . ARG B 1 76 ? -2.047 -17.906 -21.297 1 97.38 76 ARG B N 1
ATOM 2130 C CA . ARG B 1 76 ? -3.434 -17.484 -21.453 1 97.38 76 ARG B CA 1
ATOM 2131 C C . ARG B 1 76 ? -3.811 -16.422 -20.422 1 97.38 76 ARG B C 1
ATOM 2133 O O . ARG B 1 76 ? -4.43 -15.406 -20.766 1 97.38 76 ARG B O 1
ATOM 2140 N N . VAL B 1 77 ? -3.473 -16.656 -19.188 1 97.62 77 VAL B N 1
ATOM 2141 C CA . VAL B 1 77 ? -3.744 -15.695 -18.141 1 97.62 77 VAL B CA 1
ATOM 2142 C C . VAL B 1 77 ? -3.002 -14.391 -18.422 1 97.62 77 VAL B C 1
ATOM 2144 O O . VAL B 1 77 ? -3.557 -13.305 -18.25 1 97.62 77 VAL B O 1
ATOM 2147 N N . HIS B 1 78 ? -1.752 -14.508 -18.797 1 97.94 78 HIS B N 1
ATOM 2148 C CA . HIS B 1 78 ? -0.943 -13.344 -19.141 1 97.94 78 HIS B CA 1
ATOM 2149 C C . HIS B 1 78 ? -1.624 -12.492 -20.219 1 97.94 78 HIS B C 1
ATOM 2151 O O . HIS B 1 78 ? -1.693 -11.273 -20.094 1 97.94 78 HIS B O 1
ATOM 2157 N N . PHE B 1 79 ? -2.141 -13.164 -21.188 1 97.12 79 PHE B N 1
ATOM 2158 C CA . PHE B 1 79 ? -2.805 -12.492 -22.281 1 97.12 79 PHE B CA 1
ATOM 2159 C C . PHE B 1 79 ? -4.027 -11.719 -21.797 1 97.12 79 PHE B C 1
ATOM 2161 O O . PHE B 1 79 ? -4.184 -10.539 -22.109 1 97.12 79 PHE B O 1
ATOM 2168 N N . ILE B 1 80 ? -4.836 -12.289 -21.016 1 96.94 80 ILE B N 1
ATOM 2169 C CA . ILE B 1 80 ? -6.074 -11.68 -20.547 1 96.94 80 ILE B CA 1
ATOM 2170 C C . ILE B 1 80 ? -5.754 -10.508 -19.609 1 96.94 80 ILE B C 1
ATOM 2172 O O . ILE B 1 80 ? -6.395 -9.461 -19.688 1 96.94 80 ILE B O 1
ATOM 2176 N N . VAL B 1 81 ? -4.773 -10.719 -18.766 1 97.19 81 VAL B N 1
ATOM 2177 C CA . VAL B 1 81 ? -4.41 -9.711 -17.781 1 97.19 81 VAL B CA 1
ATOM 2178 C C . VAL B 1 81 ? -3.805 -8.492 -18.469 1 97.19 81 VAL B C 1
ATOM 2180 O O . VAL B 1 81 ? -4.09 -7.352 -18.109 1 97.19 81 VAL B O 1
ATOM 2183 N N . THR B 1 82 ? -2.996 -8.695 -19.5 1 95.06 82 THR B N 1
ATOM 2184 C CA . THR B 1 82 ? -2.295 -7.602 -20.172 1 95.06 82 THR B CA 1
ATOM 2185 C C . THR B 1 82 ? -3.217 -6.887 -21.141 1 95.06 82 THR B C 1
ATOM 2187 O O . THR B 1 82 ? -2.957 -5.746 -21.531 1 95.06 82 THR B O 1
ATOM 2190 N N . GLU B 1 83 ? -4.324 -7.496 -21.484 1 94.06 83 GLU B N 1
ATOM 2191 C CA . GLU B 1 83 ? -5.289 -6.891 -22.391 1 94.06 83 GLU B CA 1
ATOM 2192 C C . GLU B 1 83 ? -6.223 -5.934 -21.656 1 94.06 83 GLU B C 1
ATOM 2194 O O . GLU B 1 83 ? -6.895 -5.109 -22.281 1 94.06 83 GLU B O 1
ATOM 2199 N N . ALA B 1 84 ? -6.309 -6.16 -20.375 1 91 84 ALA B N 1
ATOM 2200 C CA . ALA B 1 84 ? -7.145 -5.262 -19.578 1 91 84 ALA B CA 1
ATOM 2201 C C . ALA B 1 84 ? -6.656 -3.82 -19.688 1 91 84 ALA B C 1
ATOM 2203 O O . ALA B 1 84 ? -5.504 -3.523 -19.359 1 91 84 ALA B O 1
ATOM 2204 N N . ARG B 1 85 ? -7.504 -2.812 -20.141 1 88.25 85 ARG B N 1
ATOM 2205 C CA . ARG B 1 85 ? -7.105 -1.437 -20.406 1 88.25 85 ARG B CA 1
ATOM 2206 C C . ARG B 1 85 ? -7.477 -0.514 -19.25 1 88.25 85 ARG B C 1
ATOM 2208 O O . ARG B 1 85 ? -6.949 0.595 -19.141 1 88.25 85 ARG B O 1
ATOM 2215 N N . SER B 1 86 ? -8.453 -0.999 -18.516 1 89.25 86 SER B N 1
ATOM 2216 C CA . SER B 1 86 ? -8.906 -0.2 -17.391 1 89.25 86 SER B CA 1
ATOM 2217 C C . SER B 1 86 ? -9.141 -1.069 -16.156 1 89.25 86 SER B C 1
ATOM 2219 O O . SER B 1 86 ? -9.133 -2.299 -16.25 1 89.25 86 SER B O 1
ATOM 2221 N N . LEU B 1 87 ? -9.266 -0.44 -15.109 1 88.25 87 LEU B N 1
ATOM 2222 C CA . LEU B 1 87 ? -9.539 -1.12 -13.844 1 88.25 87 LEU B CA 1
ATOM 2223 C C . LEU B 1 87 ? -10.82 -1.951 -13.945 1 88.25 87 LEU B C 1
ATOM 2225 O O . LEU B 1 87 ? -10.867 -3.08 -13.453 1 88.25 87 LEU B O 1
ATOM 2229 N N . ALA B 1 88 ? -11.797 -1.45 -14.617 1 87.19 88 ALA B N 1
ATOM 2230 C CA . ALA B 1 88 ? -13.086 -2.113 -14.758 1 87.19 88 ALA B CA 1
ATOM 2231 C C . ALA B 1 88 ? -12.961 -3.398 -15.57 1 87.19 88 ALA B C 1
ATOM 2233 O O . ALA B 1 88 ? -13.758 -4.324 -15.414 1 87.19 88 ALA B O 1
ATOM 2234 N N . ASP B 1 89 ? -11.898 -3.6 -16.359 1 91.69 89 ASP B N 1
ATOM 2235 C CA . ASP B 1 89 ? -11.688 -4.738 -17.25 1 91.69 89 ASP B CA 1
ATOM 2236 C C . ASP B 1 89 ? -10.859 -5.824 -16.562 1 91.69 89 ASP B C 1
ATOM 2238 O O . ASP B 1 89 ? -10.547 -6.852 -17.172 1 91.69 89 ASP B O 1
ATOM 2242 N N . THR B 1 90 ? -10.57 -5.637 -15.367 1 93.56 90 THR B N 1
ATOM 2243 C CA . THR B 1 90 ? -9.711 -6.578 -14.656 1 93.56 90 THR B CA 1
ATOM 2244 C C . THR B 1 90 ? -10.352 -7.965 -14.617 1 93.56 90 THR B C 1
ATOM 2246 O O . THR B 1 90 ? -11.477 -8.117 -14.141 1 93.56 90 THR B O 1
ATOM 2249 N N . PRO B 1 91 ? -9.664 -8.938 -15.117 1 96.81 91 PRO B N 1
ATOM 2250 C CA . PRO B 1 91 ? -10.242 -10.289 -15.102 1 96.81 91 PRO B CA 1
ATOM 2251 C C . PRO B 1 91 ? -10 -11.023 -13.789 1 96.81 91 PRO B C 1
ATOM 2253 O O . PRO B 1 91 ? -9.055 -10.703 -13.062 1 96.81 91 PRO B O 1
ATOM 2256 N N . SER B 1 92 ? -10.891 -12.008 -13.523 1 96.38 92 SER B N 1
ATOM 2257 C CA . SER B 1 92 ? -10.602 -12.938 -12.438 1 96.38 92 SER B CA 1
ATOM 2258 C C . SER B 1 92 ? -9.5 -13.914 -12.82 1 96.38 92 SER B C 1
ATOM 2260 O O . SER B 1 92 ? -9.289 -14.188 -14 1 96.38 92 SER B O 1
ATOM 2262 N N . LEU B 1 93 ? -8.781 -14.367 -11.852 1 97.12 93 LEU B N 1
ATOM 2263 C CA . LEU B 1 93 ? -7.77 -15.391 -12.07 1 97.12 93 LEU B CA 1
ATOM 2264 C C . LEU B 1 93 ? -8.32 -16.781 -11.766 1 97.12 93 LEU B C 1
ATOM 2266 O O . LEU B 1 93 ? -9.25 -16.922 -10.961 1 97.12 93 LEU B O 1
ATOM 2270 N N . PRO B 1 94 ? -7.762 -17.781 -12.492 1 95.62 94 PRO B N 1
ATOM 2271 C CA . PRO B 1 94 ? -8.156 -19.141 -12.109 1 95.62 94 PRO B CA 1
ATOM 2272 C C . PRO B 1 94 ? -7.934 -19.438 -10.633 1 95.62 94 PRO B C 1
ATOM 2274 O O . PRO B 1 94 ? -7.098 -18.781 -9.992 1 95.62 94 PRO B O 1
ATOM 2277 N N . GLU B 1 95 ? -8.703 -20.438 -10.125 1 93.19 95 GLU B N 1
ATOM 2278 C CA . GLU B 1 95 ? -8.578 -20.812 -8.727 1 93.19 95 GLU B CA 1
ATOM 2279 C C . GLU B 1 95 ? -7.141 -21.188 -8.383 1 93.19 95 GLU B C 1
ATOM 2281 O O . GLU B 1 95 ? -6.488 -21.922 -9.133 1 93.19 95 GLU B O 1
ATOM 2286 N N . ASP B 1 96 ? -6.582 -20.641 -7.273 1 93.88 96 ASP B N 1
ATOM 2287 C CA . ASP B 1 96 ? -5.266 -20.922 -6.719 1 93.88 96 ASP B CA 1
ATOM 2288 C C . ASP B 1 96 ? -4.164 -20.641 -7.734 1 93.88 96 ASP B C 1
ATOM 2290 O O . ASP B 1 96 ? -3.16 -21.344 -7.793 1 93.88 96 ASP B O 1
ATOM 2294 N N . PHE B 1 97 ? -4.391 -19.719 -8.555 1 96.62 97 PHE B N 1
ATOM 2295 C CA . PHE B 1 97 ? -3.498 -19.438 -9.672 1 96.62 97 PHE B CA 1
ATOM 2296 C C . PHE B 1 97 ? -2.064 -19.25 -9.188 1 96.62 97 PHE B C 1
ATOM 2298 O O . PHE B 1 97 ? -1.14 -19.875 -9.719 1 96.62 97 PHE B O 1
ATOM 2305 N N . TYR B 1 98 ? -1.859 -18.406 -8.203 1 96.5 98 TYR B N 1
ATOM 2306 C CA . TYR B 1 98 ? -0.514 -18.062 -7.754 1 96.5 98 TYR B CA 1
ATOM 2307 C C . TYR B 1 98 ? 0.23 -19.312 -7.285 1 96.5 98 TYR B C 1
ATOM 2309 O O . TYR B 1 98 ? 1.373 -19.547 -7.68 1 96.5 98 TYR B O 1
ATOM 2317 N N . PHE B 1 99 ? -0.417 -20.109 -6.496 1 94.25 99 PHE B N 1
ATOM 2318 C CA . PHE B 1 99 ? 0.229 -21.297 -5.953 1 94.25 99 PHE B CA 1
ATOM 2319 C C . PHE B 1 99 ? 0.451 -22.328 -7.043 1 94.25 99 PHE B C 1
ATOM 2321 O O . PHE B 1 99 ? 1.486 -23 -7.07 1 94.25 99 PHE B O 1
ATOM 2328 N N . ARG B 1 100 ? -0.507 -22.453 -7.969 1 93.56 100 ARG B N 1
ATOM 2329 C CA . ARG B 1 100 ? -0.363 -23.391 -9.078 1 93.56 100 ARG B CA 1
ATOM 2330 C C . ARG B 1 100 ? 0.788 -22.984 -9.992 1 93.56 100 ARG B C 1
ATOM 2332 O O . ARG B 1 100 ? 1.562 -23.828 -10.445 1 93.56 100 ARG B O 1
ATOM 2339 N N . ALA B 1 101 ? 0.821 -21.672 -10.242 1 95.12 101 ALA B N 1
ATOM 2340 C CA . ALA B 1 101 ? 1.914 -21.172 -11.07 1 95.12 101 ALA B CA 1
ATOM 2341 C C . ALA B 1 101 ? 3.264 -21.406 -10.398 1 95.12 101 ALA B C 1
ATOM 2343 O O . ALA B 1 101 ? 4.227 -21.828 -11.047 1 95.12 101 ALA B O 1
ATOM 2344 N N . ALA B 1 102 ? 3.338 -21.188 -9.133 1 92.5 102 ALA B N 1
ATOM 2345 C CA . ALA B 1 102 ? 4.57 -21.422 -8.383 1 92.5 102 ALA B CA 1
ATOM 2346 C C . ALA B 1 102 ? 4.977 -22.891 -8.438 1 92.5 102 ALA B C 1
ATOM 2348 O O . ALA B 1 102 ? 6.156 -23.219 -8.617 1 92.5 102 ALA B O 1
ATOM 2349 N N . ASP B 1 103 ? 3.967 -23.781 -8.281 1 90.75 103 ASP B N 1
ATOM 2350 C CA . ASP B 1 103 ? 4.227 -25.219 -8.367 1 90.75 103 ASP B CA 1
ATOM 2351 C C . ASP B 1 103 ? 4.777 -25.594 -9.742 1 90.75 103 ASP B C 1
ATOM 2353 O O . ASP B 1 103 ? 5.703 -26.406 -9.852 1 90.75 103 ASP B O 1
ATOM 2357 N N . TYR B 1 104 ? 4.145 -25.062 -10.75 1 93.25 104 TYR B N 1
ATOM 2358 C CA . TYR B 1 104 ? 4.582 -25.328 -12.117 1 93.25 104 TYR B CA 1
ATOM 2359 C C . TYR B 1 104 ? 6.031 -24.891 -12.312 1 93.25 104 TYR B C 1
ATOM 2361 O O . TYR B 1 104 ? 6.84 -25.656 -12.859 1 93.25 104 TYR B O 1
ATOM 2369 N N . LEU B 1 105 ? 6.41 -23.734 -11.859 1 93.19 105 LEU B N 1
ATOM 2370 C CA . LEU B 1 105 ? 7.766 -23.219 -12 1 93.19 105 LEU B CA 1
ATOM 2371 C C . LEU B 1 105 ? 8.758 -24.062 -11.211 1 93.19 105 LEU B C 1
ATOM 2373 O O . LEU B 1 105 ? 9.867 -24.312 -11.68 1 93.19 105 LEU B O 1
ATOM 2377 N N . ARG B 1 106 ? 8.383 -24.516 -10.078 1 88.81 106 ARG B N 1
ATOM 2378 C CA . ARG B 1 106 ? 9.234 -25.391 -9.273 1 88.81 106 ARG B CA 1
ATOM 2379 C C . ARG B 1 106 ? 9.477 -26.719 -9.984 1 88.81 106 ARG B C 1
ATOM 2381 O O . ARG B 1 106 ? 10.586 -27.25 -9.961 1 88.81 106 ARG B O 1
ATOM 2388 N N . ARG B 1 107 ? 8.406 -27.266 -10.531 1 87.75 107 ARG B N 1
ATOM 2389 C CA . ARG B 1 107 ? 8.539 -28.516 -11.281 1 87.75 107 ARG B CA 1
ATOM 2390 C C . ARG B 1 107 ? 9.523 -28.359 -12.43 1 87.75 107 ARG B C 1
ATOM 2392 O O . ARG B 1 107 ? 10.352 -29.25 -12.664 1 87.75 107 ARG B O 1
ATOM 2399 N N . LEU B 1 108 ? 9.422 -27.234 -13.117 1 90.69 108 LEU B N 1
ATOM 2400 C CA . LEU B 1 108 ? 10.352 -26.984 -14.219 1 90.69 108 LEU B CA 1
ATOM 2401 C C . LEU B 1 108 ? 11.789 -26.906 -13.719 1 90.69 108 LEU B C 1
ATOM 2403 O O . LEU B 1 108 ? 12.703 -27.438 -14.352 1 90.69 108 LEU B O 1
ATOM 2407 N N . GLU B 1 109 ? 11.922 -26.266 -12.617 1 89.31 109 GLU B N 1
ATOM 2408 C CA . GLU B 1 109 ? 13.258 -26.141 -12.023 1 89.31 109 GLU B CA 1
ATOM 2409 C C . GLU B 1 109 ? 13.82 -27.516 -11.664 1 89.31 109 GLU B C 1
ATOM 2411 O O . GLU B 1 109 ? 14.992 -27.797 -11.922 1 89.31 109 GLU B O 1
ATOM 2416 N N . THR B 1 110 ? 12.992 -28.344 -11.055 1 86.5 110 THR B N 1
ATOM 2417 C CA . THR B 1 110 ? 13.414 -29.688 -10.664 1 86.5 110 THR B CA 1
ATOM 2418 C C . THR B 1 110 ? 13.781 -30.516 -11.891 1 86.5 110 THR B C 1
ATOM 2420 O O . THR B 1 110 ? 14.805 -31.219 -11.891 1 86.5 110 THR B O 1
ATOM 2423 N N . GLU B 1 111 ? 12.953 -30.391 -12.883 1 88.12 111 GLU B N 1
ATOM 2424 C CA . GLU B 1 111 ? 13.219 -31.141 -14.109 1 88.12 111 GLU B CA 1
ATOM 2425 C C . GLU B 1 111 ? 14.508 -30.672 -14.773 1 88.12 111 GLU B C 1
ATOM 2427 O O . GLU B 1 111 ? 15.273 -31.484 -15.297 1 88.12 111 GLU B O 1
ATOM 2432 N N . LEU B 1 112 ? 14.781 -29.406 -14.734 1 91.88 112 LEU B N 1
ATOM 2433 C CA . LEU B 1 112 ? 15.977 -28.812 -15.328 1 91.88 112 LEU B CA 1
ATOM 2434 C C . LEU B 1 112 ? 17.234 -29.281 -14.586 1 91.88 112 LEU B C 1
ATOM 2436 O O . LEU B 1 112 ? 18.297 -29.438 -15.195 1 91.88 112 LEU B O 1
ATOM 2440 N N . ARG B 1 113 ? 17.078 -29.5 -13.328 1 88.81 113 ARG B N 1
ATOM 2441 C CA . ARG B 1 113 ? 18.203 -30 -12.539 1 88.81 113 ARG B CA 1
ATOM 2442 C C . ARG B 1 113 ? 18.531 -31.453 -12.883 1 88.81 113 ARG B C 1
ATOM 2444 O O . ARG B 1 113 ? 19.688 -31.844 -12.898 1 88.81 113 ARG B O 1
ATOM 2451 N N . ARG B 1 114 ? 17.484 -32.188 -13.25 1 87.25 114 ARG B N 1
ATOM 2452 C CA . ARG B 1 114 ? 17.656 -33.594 -13.602 1 87.25 114 ARG B CA 1
ATOM 2453 C C . ARG B 1 114 ? 18.078 -33.75 -15.055 1 87.25 114 ARG B C 1
ATOM 2455 O O . ARG B 1 114 ? 18.953 -34.562 -15.367 1 87.25 114 ARG B O 1
ATOM 2462 N N . ARG B 1 115 ? 17.484 -32.938 -15.914 1 89.06 115 ARG B N 1
ATOM 2463 C CA . ARG B 1 115 ? 17.734 -33 -17.359 1 89.06 115 ARG B CA 1
ATOM 2464 C C . ARG B 1 115 ? 17.844 -31.594 -17.953 1 89.06 115 ARG B C 1
ATOM 2466 O O . ARG B 1 115 ? 16.844 -31.047 -18.438 1 89.06 115 ARG B O 1
ATOM 2473 N N . PRO B 1 116 ? 19.031 -31.016 -17.984 1 86.62 116 PRO B N 1
ATOM 2474 C CA . PRO B 1 116 ? 19.203 -29.688 -18.547 1 86.62 116 PRO B CA 1
ATOM 2475 C C . PRO B 1 116 ? 18.953 -29.641 -20.062 1 86.62 116 PRO B C 1
ATOM 2477 O O . PRO B 1 116 ? 19.688 -30.297 -20.812 1 86.62 116 PRO B O 1
ATOM 2480 N N . GLU B 1 117 ? 17.859 -29.219 -20.438 1 93.19 117 GLU B N 1
ATOM 2481 C CA . GLU B 1 117 ? 17.484 -29.078 -21.844 1 93.19 117 GLU B CA 1
ATOM 2482 C C . GLU B 1 117 ? 17.203 -27.625 -22.203 1 93.19 117 GLU B C 1
ATOM 2484 O O . GLU B 1 117 ? 16.438 -26.953 -21.5 1 93.19 117 GLU B O 1
ATOM 2489 N N . PRO B 1 118 ? 17.812 -27.219 -23.219 1 93.94 118 PRO B N 1
ATOM 2490 C CA . PRO B 1 118 ? 17.594 -25.828 -23.641 1 93.94 118 PRO B CA 1
ATOM 2491 C C . PRO B 1 118 ? 16.109 -25.484 -23.797 1 93.94 118 PRO B C 1
ATOM 2493 O O . PRO B 1 118 ? 15.703 -24.375 -23.469 1 93.94 118 PRO B O 1
ATOM 2496 N N . GLN B 1 119 ? 15.352 -26.406 -24.328 1 94.19 119 GLN B N 1
ATOM 2497 C CA . GLN B 1 119 ? 13.922 -26.172 -24.516 1 94.19 119 GLN B CA 1
ATOM 2498 C C . GLN B 1 119 ? 13.219 -25.953 -23.188 1 94.19 119 GLN B C 1
ATOM 2500 O O . GLN B 1 119 ? 12.328 -25.109 -23.078 1 94.19 119 GLN B O 1
ATOM 2505 N N . LEU B 1 120 ? 13.656 -26.734 -22.141 1 93.12 120 LEU B N 1
ATOM 2506 C CA . LEU B 1 120 ? 13.078 -26.594 -20.812 1 93.12 120 LEU B CA 1
ATOM 2507 C C . LEU B 1 120 ? 13.477 -25.266 -20.172 1 93.12 120 LEU B C 1
ATOM 2509 O O . LEU B 1 120 ? 12.672 -24.656 -19.469 1 93.12 120 LEU B O 1
ATOM 2513 N N . LEU B 1 121 ? 14.695 -24.828 -20.406 1 93.81 121 LEU B N 1
ATOM 2514 C CA . LEU B 1 121 ? 15.18 -23.547 -19.906 1 93.81 121 LEU B CA 1
ATOM 2515 C C . LEU B 1 121 ? 14.391 -22.391 -20.516 1 93.81 121 LEU B C 1
ATOM 2517 O O . LEU B 1 121 ? 14.031 -21.438 -19.812 1 93.81 121 LEU B O 1
ATOM 2521 N N . GLU B 1 122 ? 14.164 -22.516 -21.781 1 95.75 122 GLU B N 1
ATOM 2522 C CA . GLU B 1 122 ? 13.375 -21.484 -22.469 1 95.75 122 GLU B CA 1
ATOM 2523 C C . GLU B 1 122 ? 11.945 -21.438 -21.938 1 95.75 122 GLU B C 1
ATOM 2525 O O . GLU B 1 122 ? 11.391 -20.359 -21.734 1 95.75 122 GLU B O 1
ATOM 2530 N N . GLU B 1 123 ? 11.375 -22.625 -21.734 1 95.38 123 GLU B N 1
ATOM 2531 C CA . GLU B 1 123 ? 10.023 -22.703 -21.203 1 95.38 123 GLU B CA 1
ATOM 2532 C C . GLU B 1 123 ? 9.938 -22.062 -19.828 1 95.38 123 GLU B C 1
ATOM 2534 O O . GLU B 1 123 ? 9.031 -21.281 -19.547 1 95.38 123 GLU B O 1
ATOM 2539 N N . LYS B 1 124 ? 10.883 -22.391 -19.016 1 94.81 124 LYS B N 1
ATOM 2540 C CA . LYS B 1 124 ? 10.906 -21.812 -17.672 1 94.81 124 LYS B CA 1
ATOM 2541 C C . LYS B 1 124 ? 11.039 -20.297 -17.734 1 94.81 124 LYS B C 1
ATOM 2543 O O . LYS B 1 124 ? 10.336 -19.578 -17.016 1 94.81 124 LYS B O 1
ATOM 2548 N N . SER B 1 125 ? 11.961 -19.812 -18.516 1 95.62 125 SER B N 1
ATOM 2549 C CA . SER B 1 125 ? 12.203 -18.375 -18.625 1 95.62 125 SER B CA 1
ATOM 2550 C C . SER B 1 125 ? 10.953 -17.625 -19.078 1 95.62 125 SER B C 1
ATOM 2552 O O . SER B 1 125 ? 10.625 -16.578 -18.547 1 95.62 125 SER B O 1
ATOM 2554 N N . LYS B 1 126 ? 10.266 -18.203 -20.047 1 96.62 126 LYS B N 1
ATOM 2555 C CA . LYS B 1 126 ? 9.031 -17.594 -20.547 1 96.62 126 LYS B CA 1
ATOM 2556 C C . LYS B 1 126 ? 7.953 -17.594 -19.469 1 96.62 126 LYS B C 1
ATOM 2558 O O . LYS B 1 126 ? 7.281 -16.578 -19.266 1 96.62 126 LYS B O 1
ATOM 2563 N N . ALA B 1 127 ? 7.812 -18.719 -18.812 1 96.31 127 ALA B N 1
ATOM 2564 C CA . ALA B 1 127 ? 6.809 -18.828 -17.766 1 96.31 127 ALA B CA 1
ATOM 2565 C C . ALA B 1 127 ? 7.074 -17.828 -16.641 1 96.31 127 ALA B C 1
ATOM 2567 O O . ALA B 1 127 ? 6.148 -17.188 -16.141 1 96.31 127 ALA B O 1
ATOM 2568 N N . GLU B 1 128 ? 8.328 -17.719 -16.312 1 95.81 128 GLU B N 1
ATOM 2569 C CA . GLU B 1 128 ? 8.719 -16.766 -15.273 1 95.81 128 GLU B CA 1
ATOM 2570 C C . GLU B 1 128 ? 8.406 -15.336 -15.688 1 95.81 128 GLU B C 1
ATOM 2572 O O . GLU B 1 128 ? 7.91 -14.539 -14.883 1 95.81 128 GLU B O 1
ATOM 2577 N N . LEU B 1 129 ? 8.727 -15.062 -16.906 1 96.44 129 LEU B N 1
ATOM 2578 C CA . LEU B 1 129 ? 8.477 -13.719 -17.422 1 96.44 129 LEU B CA 1
ATOM 2579 C C . LEU B 1 129 ? 6.988 -13.391 -17.391 1 96.44 129 LEU B C 1
ATOM 2581 O O . LEU B 1 129 ? 6.586 -12.328 -16.922 1 96.44 129 LEU B O 1
ATOM 2585 N N . TYR B 1 130 ? 6.184 -14.328 -17.875 1 96.88 130 TYR B N 1
ATOM 2586 C CA . TYR B 1 130 ? 4.738 -14.125 -17.891 1 96.88 130 TYR B CA 1
ATOM 2587 C C . TYR B 1 130 ? 4.195 -13.984 -16.469 1 96.88 130 TYR B C 1
ATOM 2589 O O . TYR B 1 130 ? 3.379 -13.102 -16.203 1 96.88 130 TYR B O 1
ATOM 2597 N N . PHE B 1 131 ? 4.672 -14.836 -15.641 1 96.81 131 PHE B N 1
ATOM 2598 C CA . PHE B 1 131 ? 4.203 -14.82 -14.266 1 96.81 131 PHE B CA 1
ATOM 2599 C C . PHE B 1 131 ? 4.547 -13.492 -13.594 1 96.81 131 PHE B C 1
ATOM 2601 O O . PHE B 1 131 ? 3.705 -12.891 -12.922 1 96.81 131 PHE B O 1
ATOM 2608 N N . GLU B 1 132 ? 5.719 -13.008 -13.781 1 94.94 132 GLU B N 1
ATOM 2609 C CA . GLU B 1 132 ? 6.16 -11.742 -13.195 1 94.94 132 GLU B CA 1
ATOM 2610 C C . GLU B 1 132 ? 5.328 -10.578 -13.727 1 94.94 132 GLU B C 1
ATOM 2612 O O . GLU B 1 132 ? 5 -9.656 -12.977 1 94.94 132 GLU B O 1
ATOM 2617 N N . GLU B 1 133 ? 5.043 -10.609 -14.961 1 95.75 133 GLU B N 1
ATOM 2618 C CA . GLU B 1 133 ? 4.238 -9.547 -15.562 1 95.75 133 GLU B CA 1
ATOM 2619 C C . GLU B 1 133 ? 2.807 -9.57 -15.031 1 95.75 133 GLU B C 1
ATOM 2621 O O . GLU B 1 133 ? 2.203 -8.523 -14.812 1 95.75 133 GLU B O 1
ATOM 2626 N N . ILE B 1 134 ? 2.309 -10.805 -14.875 1 96.88 134 ILE B N 1
ATOM 2627 C CA . ILE B 1 134 ? 0.972 -10.945 -14.305 1 96.88 134 ILE B CA 1
ATOM 2628 C C . ILE B 1 134 ? 0.943 -10.336 -12.906 1 96.88 134 ILE B C 1
ATOM 2630 O O . ILE B 1 134 ? 0.071 -9.516 -12.594 1 96.88 134 ILE B O 1
ATOM 2634 N N . VAL B 1 135 ? 1.963 -10.703 -12.125 1 96.5 135 VAL B N 1
ATOM 2635 C CA . VAL B 1 135 ? 2.045 -10.203 -10.75 1 96.5 135 VAL B CA 1
ATOM 2636 C C . VAL B 1 135 ? 2.135 -8.68 -10.758 1 96.5 135 VAL B C 1
ATOM 2638 O O . VAL B 1 135 ? 1.453 -8.008 -9.977 1 96.5 135 VAL B O 1
ATOM 2641 N N . SER B 1 136 ? 2.914 -8.164 -11.625 1 94.12 136 SER B N 1
ATOM 2642 C CA . SER B 1 136 ? 3.113 -6.723 -11.719 1 94.12 136 SER B CA 1
ATOM 2643 C C . SER B 1 136 ? 1.819 -6.008 -12.094 1 94.12 136 SER B C 1
ATOM 2645 O O . SER B 1 136 ? 1.482 -4.977 -11.516 1 94.12 136 SER B O 1
ATOM 2647 N N . ARG B 1 137 ? 1.119 -6.531 -12.992 1 95.62 137 ARG B N 1
ATOM 2648 C CA . ARG B 1 137 ? -0.131 -5.93 -13.445 1 95.62 137 ARG B CA 1
ATOM 2649 C C . ARG B 1 137 ? -1.203 -6.016 -12.367 1 95.62 137 ARG B C 1
ATOM 2651 O O . ARG B 1 137 ? -1.975 -5.074 -12.172 1 95.62 137 ARG B O 1
ATOM 2658 N N . ARG B 1 138 ? -1.214 -7.129 -11.75 1 97 138 ARG B N 1
ATOM 2659 C CA . ARG B 1 138 ? -2.193 -7.301 -10.68 1 97 138 ARG B CA 1
ATOM 2660 C C . ARG B 1 138 ? -1.883 -6.387 -9.5 1 97 138 ARG B C 1
ATOM 2662 O O . ARG B 1 138 ? -2.795 -5.863 -8.859 1 97 138 ARG B O 1
ATOM 2669 N N . LEU B 1 139 ? -0.604 -6.215 -9.242 1 95.62 139 LEU B N 1
ATOM 2670 C CA . LEU B 1 139 ? -0.223 -5.242 -8.227 1 95.62 139 LEU B CA 1
ATOM 2671 C C . LEU B 1 139 ? -0.721 -3.848 -8.594 1 95.62 139 LEU B C 1
ATOM 2673 O O . LEU B 1 139 ? -1.241 -3.125 -7.738 1 95.62 139 LEU B O 1
ATOM 2677 N N . TRP B 1 140 ? -0.562 -3.529 -9.812 1 93.44 140 TRP B N 1
ATOM 2678 C CA . TRP B 1 140 ? -1.06 -2.24 -10.281 1 93.44 140 TRP B CA 1
ATOM 2679 C C . TRP B 1 140 ? -2.559 -2.113 -10.039 1 93.44 140 TRP B C 1
ATOM 2681 O O . TRP B 1 140 ? -3.031 -1.08 -9.562 1 93.44 140 TRP B O 1
ATOM 2691 N N . THR B 1 141 ? -3.26 -3.152 -10.352 1 93.81 141 THR B N 1
ATOM 2692 C CA . THR B 1 141 ? -4.703 -3.184 -10.133 1 93.81 141 THR B CA 1
ATOM 2693 C C . THR B 1 141 ? -5.035 -2.951 -8.664 1 93.81 141 THR B C 1
ATOM 2695 O O . THR B 1 141 ? -5.914 -2.15 -8.344 1 93.81 141 THR B O 1
ATOM 2698 N N . ILE B 1 142 ? -4.309 -3.615 -7.805 1 95.56 142 ILE B N 1
ATOM 2699 C CA . ILE B 1 142 ? -4.527 -3.492 -6.367 1 95.56 142 ILE B CA 1
ATOM 2700 C C . ILE B 1 142 ? -4.285 -2.049 -5.93 1 95.56 142 ILE B C 1
ATOM 2702 O O . ILE B 1 142 ? -5.098 -1.47 -5.207 1 95.56 142 ILE B O 1
ATOM 2706 N N . LEU B 1 143 ? -3.197 -1.44 -6.398 1 94.44 143 LEU B N 1
ATOM 2707 C CA . LEU B 1 143 ? -2.822 -0.082 -6.02 1 94.44 143 LEU B CA 1
ATOM 2708 C C . LEU B 1 143 ? -3.855 0.924 -6.516 1 94.44 143 LEU B C 1
ATOM 2710 O O . LEU B 1 143 ? -4.172 1.891 -5.82 1 94.44 143 LEU B O 1
ATOM 2714 N N . GLN B 1 144 ? -4.41 0.711 -7.66 1 92.25 144 GLN B N 1
ATOM 2715 C CA . GLN B 1 144 ? -5.445 1.595 -8.195 1 92.25 144 GLN B CA 1
ATOM 2716 C C . GLN B 1 144 ? -6.723 1.506 -7.363 1 92.25 144 GLN B C 1
ATOM 2718 O O . GLN B 1 144 ? -7.406 2.51 -7.16 1 92.25 144 GLN B O 1
ATOM 2723 N N . LEU B 1 145 ? -7.023 0.339 -6.957 1 92.19 145 LEU B N 1
ATOM 2724 C CA . LEU B 1 145 ? -8.242 0.11 -6.188 1 92.19 145 LEU B CA 1
ATOM 2725 C C . LEU B 1 145 ? -8.195 0.847 -4.855 1 92.19 145 LEU B C 1
ATOM 2727 O O . LEU B 1 145 ? -9.227 1.25 -4.324 1 92.19 145 LEU B O 1
ATOM 2731 N N . LEU B 1 146 ? -7.012 1.085 -4.344 1 93.06 146 LEU B N 1
ATOM 2732 C CA . LEU B 1 146 ? -6.828 1.733 -3.049 1 93.06 146 LEU B CA 1
ATOM 2733 C C . LEU B 1 146 ? -7.27 3.193 -3.105 1 93.06 146 LEU B C 1
ATOM 2735 O O . LEU B 1 146 ? -7.625 3.779 -2.08 1 93.06 146 LEU B O 1
ATOM 2739 N N . ARG B 1 147 ? -7.277 3.811 -4.223 1 85.5 147 ARG B N 1
ATOM 2740 C CA . ARG B 1 147 ? -7.586 5.23 -4.371 1 85.5 147 ARG B CA 1
ATOM 2741 C C . ARG B 1 147 ? -9.023 5.434 -4.824 1 85.5 147 ARG B C 1
ATOM 2743 O O . ARG B 1 147 ? -9.492 6.57 -4.941 1 85.5 147 ARG B O 1
ATOM 2750 N N . SER B 1 148 ? -9.719 4.391 -5.113 1 77.12 148 SER B N 1
ATOM 2751 C CA . SER B 1 148 ? -11.047 4.516 -5.707 1 77.12 148 SER B CA 1
ATOM 2752 C C . SER B 1 148 ? -12.055 3.619 -4.996 1 77.12 148 SER B C 1
ATOM 2754 O O . SER B 1 148 ? -12.516 2.627 -5.566 1 77.12 148 SER B O 1
ATOM 2756 N N . PRO B 1 149 ? -12.43 4.004 -3.764 1 66.19 149 PRO B N 1
ATOM 2757 C CA . PRO B 1 149 ? -13.32 3.102 -3.029 1 66.19 149 PRO B CA 1
ATOM 2758 C C . PRO B 1 149 ? -14.602 2.775 -3.799 1 66.19 149 PRO B C 1
ATOM 2760 O O . PRO B 1 149 ? -15.125 1.667 -3.684 1 66.19 149 PRO B O 1
ATOM 2763 N N . GLY B 1 150 ? -15.172 3.932 -4.367 1 62.88 150 GLY B N 1
ATOM 2764 C CA . GLY B 1 150 ? -16.406 3.703 -5.109 1 62.88 150 GLY B CA 1
ATOM 2765 C C . GLY B 1 150 ? -16.25 2.678 -6.219 1 62.88 150 GLY B C 1
ATOM 2766 O O . GLY B 1 150 ? -17.234 2.068 -6.648 1 62.88 150 GLY B O 1
ATOM 2767 N N . ALA B 1 151 ? -15.141 3.139 -6.699 1 58.19 151 ALA B N 1
ATOM 2768 C CA . ALA B 1 151 ? -14.992 2.262 -7.859 1 58.19 151 ALA B CA 1
ATOM 2769 C C . ALA B 1 151 ? -15.211 0.802 -7.473 1 58.19 151 ALA B C 1
ATOM 2771 O O . ALA B 1 151 ? -15.82 0.039 -8.227 1 58.19 151 ALA B O 1
ATOM 2772 N N . ARG B 1 152 ? -14.758 -0.255 -7.062 1 63.53 152 ARG B N 1
ATOM 2773 C CA . ARG B 1 152 ? -15.375 -1.241 -7.945 1 63.53 152 ARG B CA 1
ATOM 2774 C C . ARG B 1 152 ? -15.586 -2.566 -7.223 1 63.53 152 ARG B C 1
ATOM 2776 O O . ARG B 1 152 ? -14.625 -3.262 -6.895 1 63.53 152 ARG B O 1
ATOM 2783 N N . ALA B 1 153 ? -16.406 -2.297 -6.047 1 78.19 153 ALA B N 1
ATOM 2784 C CA . ALA B 1 153 ? -16.875 -3.576 -5.516 1 78.19 153 ALA B CA 1
ATOM 2785 C C . ALA B 1 153 ? -16.719 -4.688 -6.551 1 78.19 153 ALA B C 1
ATOM 2787 O O . ALA B 1 153 ? -16.297 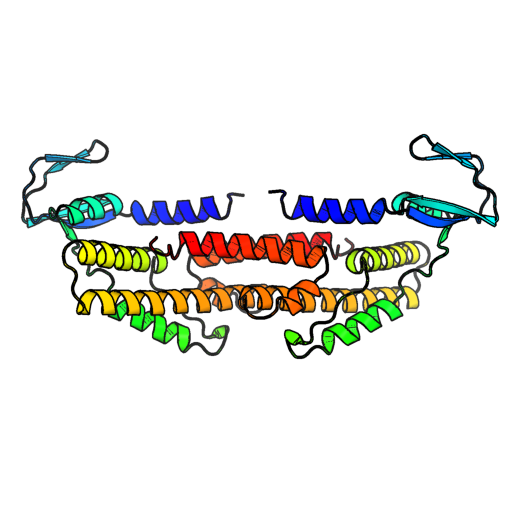-5.797 -6.223 1 78.19 153 ALA B O 1
ATOM 2788 N N . GLU B 1 154 ? -16.906 -4.297 -7.629 1 86.88 154 GLU B N 1
ATOM 2789 C CA . GLU B 1 154 ? -16.875 -5.309 -8.688 1 86.88 154 GLU B CA 1
ATOM 2790 C C . GLU B 1 154 ? -15.453 -5.816 -8.922 1 86.88 154 GLU B C 1
ATOM 2792 O O . GLU B 1 154 ? -15.242 -7.02 -9.07 1 86.88 154 GLU B O 1
ATOM 2797 N N . VAL B 1 155 ? -14.5 -4.914 -8.922 1 92.06 155 VAL B N 1
ATOM 2798 C CA . VAL B 1 155 ? -13.117 -5.293 -9.188 1 92.06 155 VAL B CA 1
ATOM 2799 C C . VAL B 1 155 ? -12.555 -6.074 -8.008 1 92.06 155 VAL B C 1
ATOM 2801 O O . VAL B 1 155 ? -11.812 -7.047 -8.188 1 92.06 155 VAL B O 1
ATOM 2804 N N . TYR B 1 156 ? -12.969 -5.668 -6.828 1 93.19 156 TYR B N 1
ATOM 2805 C CA . TYR B 1 156 ? -12.516 -6.348 -5.621 1 93.19 156 TYR B CA 1
ATOM 2806 C C . TYR B 1 156 ? -12.914 -7.82 -5.645 1 93.19 156 TYR B C 1
ATOM 2808 O O . TYR B 1 156 ? -12.133 -8.688 -5.246 1 93.19 156 TYR B O 1
ATOM 2816 N N . GLU B 1 157 ? -14.062 -8.094 -6.145 1 93.12 157 GLU B N 1
ATOM 2817 C CA . GLU B 1 157 ? -14.57 -9.469 -6.184 1 93.12 157 GLU B CA 1
ATOM 2818 C C . GLU B 1 157 ? -13.75 -10.328 -7.145 1 93.12 157 GLU B C 1
ATOM 2820 O O . GLU B 1 157 ? -13.703 -11.547 -7.004 1 93.12 157 GLU B O 1
ATOM 2825 N N . LYS B 1 158 ? -13.102 -9.664 -8.031 1 95.31 158 LYS B N 1
ATOM 2826 C CA . LYS B 1 158 ? -12.336 -10.375 -9.047 1 95.31 158 LYS B CA 1
ATOM 2827 C C . LYS B 1 158 ? -10.914 -10.648 -8.57 1 95.31 158 LYS B C 1
ATOM 2829 O O . LYS B 1 158 ? -10.164 -11.375 -9.227 1 95.31 158 LYS B O 1
ATOM 2834 N N . LEU B 1 159 ? -10.484 -10.117 -7.438 1 96.44 159 LEU B N 1
ATOM 2835 C CA . LEU B 1 159 ? -9.156 -10.352 -6.891 1 96.44 159 LEU B CA 1
ATOM 2836 C C . LEU B 1 159 ? -9.047 -11.758 -6.297 1 96.44 159 LEU B C 1
ATOM 2838 O O . LEU B 1 159 ? -10.023 -12.273 -5.742 1 96.44 159 LEU B O 1
ATOM 2842 N N . SER B 1 160 ? -7.914 -12.367 -6.438 1 97.31 160 SER B N 1
ATOM 2843 C CA . SER B 1 160 ? -7.648 -13.633 -5.758 1 97.31 160 SER B CA 1
ATOM 2844 C C . SER B 1 160 ? -7.555 -13.438 -4.246 1 97.31 160 SER B C 1
ATOM 2846 O O . SER B 1 160 ? -7.379 -12.312 -3.771 1 97.31 160 SER B O 1
ATOM 2848 N N . PRO B 1 161 ? -7.719 -14.516 -3.467 1 97.38 161 PRO B N 1
ATOM 2849 C CA . PRO B 1 161 ? -7.586 -14.391 -2.014 1 97.38 161 PRO B CA 1
ATOM 2850 C C . PRO B 1 161 ? -6.25 -13.773 -1.596 1 97.38 161 PRO B C 1
ATOM 2852 O O . PRO B 1 161 ? -6.199 -12.992 -0.648 1 97.38 161 PRO B O 1
ATOM 2855 N N . GLU B 1 162 ? -5.172 -14.141 -2.293 1 97.75 162 GLU B N 1
ATOM 2856 C CA . GLU B 1 162 ? -3.865 -13.562 -1.996 1 97.75 162 GLU B CA 1
ATOM 2857 C C . GLU B 1 162 ? -3.861 -12.055 -2.238 1 97.75 162 GLU B C 1
ATOM 2859 O O . GLU B 1 162 ? -3.32 -11.297 -1.437 1 97.75 162 GLU B O 1
ATOM 2864 N N . GLU B 1 163 ? -4.535 -11.625 -3.279 1 97.94 163 GLU B N 1
ATOM 2865 C CA . GLU B 1 163 ? -4.609 -10.211 -3.635 1 97.94 163 GLU B CA 1
ATOM 2866 C C . GLU B 1 163 ? -5.48 -9.438 -2.65 1 97.94 163 GLU B C 1
ATOM 2868 O O . GLU B 1 163 ? -5.141 -8.312 -2.26 1 97.94 163 GLU B O 1
ATOM 2873 N N . LYS B 1 164 ? -6.633 -10.047 -2.312 1 96.69 164 LYS B N 1
ATOM 2874 C CA . LYS B 1 164 ? -7.512 -9.422 -1.329 1 96.69 164 LYS B CA 1
ATOM 2875 C C . LYS B 1 164 ? -6.785 -9.188 -0.008 1 96.69 164 LYS B C 1
ATOM 2877 O O . LYS B 1 164 ? -6.965 -8.156 0.635 1 96.69 164 LYS B O 1
ATOM 2882 N N . THR B 1 165 ? -5.98 -10.172 0.358 1 97.44 165 THR B N 1
ATOM 2883 C CA . THR B 1 165 ? -5.215 -10.07 1.596 1 97.44 165 THR B CA 1
ATOM 2884 C C . THR B 1 165 ? -4.27 -8.875 1.556 1 97.44 165 THR B C 1
ATOM 2886 O O . THR B 1 165 ? -4.188 -8.109 2.52 1 97.44 165 THR B O 1
ATOM 2889 N N . LEU B 1 166 ? -3.561 -8.68 0.469 1 97.69 166 LEU B N 1
ATOM 2890 C CA . LEU B 1 166 ? -2.658 -7.547 0.323 1 97.69 166 LEU B CA 1
ATOM 2891 C C . LEU B 1 166 ? -3.436 -6.234 0.29 1 97.69 166 LEU B C 1
ATOM 2893 O O . LEU B 1 166 ? -3.078 -5.277 0.982 1 97.69 166 LEU B O 1
ATOM 2897 N N . HIS B 1 167 ? -4.5 -6.223 -0.52 1 96.69 167 HIS B N 1
ATOM 2898 C CA . HIS B 1 167 ? -5.328 -5.027 -0.643 1 96.69 167 HIS B CA 1
ATOM 2899 C C . HIS B 1 167 ? -5.793 -4.539 0.725 1 96.69 167 HIS B C 1
ATOM 2901 O O . HIS B 1 167 ? -5.621 -3.365 1.06 1 96.69 167 HIS B O 1
ATOM 2907 N N . ASP B 1 168 ? -6.379 -5.457 1.455 1 95.69 168 ASP B N 1
ATOM 2908 C CA . ASP B 1 168 ? -6.941 -5.09 2.752 1 95.69 168 ASP B CA 1
ATOM 2909 C C . ASP B 1 168 ? -5.852 -4.609 3.707 1 95.69 168 ASP B C 1
ATOM 2911 O O . ASP B 1 168 ? -6.078 -3.695 4.5 1 95.69 168 ASP B O 1
ATOM 2915 N N . ASP B 1 169 ? -4.754 -5.262 3.605 1 96.81 169 ASP B N 1
ATOM 2916 C CA . ASP B 1 169 ? -3.635 -4.879 4.461 1 96.81 169 ASP B CA 1
ATOM 2917 C C . ASP B 1 169 ? -3.141 -3.473 4.121 1 96.81 169 ASP B C 1
ATOM 2919 O O . ASP B 1 169 ? -2.939 -2.648 5.016 1 96.81 16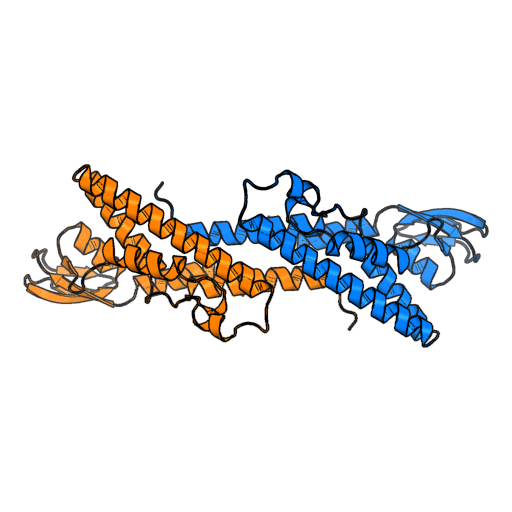9 ASP B O 1
ATOM 2923 N N . LEU B 1 170 ? -2.936 -3.168 2.861 1 97.06 170 LEU B N 1
ATOM 2924 C CA . LEU B 1 170 ? -2.477 -1.855 2.418 1 97.06 170 LEU B CA 1
ATOM 2925 C C . LEU B 1 170 ? -3.488 -0.774 2.781 1 97.06 170 LEU B C 1
ATOM 2927 O O . LEU B 1 170 ? -3.111 0.306 3.24 1 97.06 170 LEU B O 1
ATOM 2931 N N . LEU B 1 171 ? -4.754 -1.101 2.559 1 95.25 171 LEU B N 1
ATOM 2932 C CA . LEU B 1 171 ? -5.816 -0.146 2.865 1 95.25 171 LEU B CA 1
ATOM 2933 C C . LEU B 1 171 ? -5.797 0.229 4.344 1 95.25 171 LEU B C 1
ATOM 2935 O O . LEU B 1 171 ? -5.949 1.401 4.695 1 95.25 171 LEU B O 1
ATOM 2939 N N . ALA B 1 172 ? -5.641 -0.779 5.195 1 95.06 172 ALA B N 1
ATOM 2940 C CA . ALA B 1 172 ? -5.602 -0.53 6.637 1 95.06 172 ALA B CA 1
ATOM 2941 C C . ALA B 1 172 ? -4.457 0.411 6.996 1 95.06 172 ALA B C 1
ATOM 2943 O O . ALA B 1 172 ? -4.613 1.296 7.844 1 95.06 172 ALA B O 1
ATOM 2944 N N . ARG B 1 173 ? -3.299 0.232 6.367 1 96.44 173 ARG B N 1
ATOM 2945 C CA . ARG B 1 173 ? -2.135 1.073 6.633 1 96.44 173 ARG B CA 1
ATOM 2946 C C . ARG B 1 173 ? -2.371 2.5 6.145 1 96.44 173 ARG B C 1
ATOM 2948 O O . ARG B 1 173 ? -2.006 3.461 6.824 1 96.44 173 ARG B O 1
ATOM 2955 N N . ILE B 1 174 ? -2.982 2.633 5 1 96.31 174 ILE B N 1
ATOM 2956 C CA . ILE B 1 174 ? -3.275 3.939 4.426 1 96.31 174 ILE B CA 1
ATOM 2957 C C . ILE B 1 174 ? -4.254 4.691 5.324 1 96.31 174 ILE B C 1
ATOM 2959 O O . ILE B 1 174 ? -4.07 5.883 5.594 1 96.31 174 ILE B O 1
ATOM 2963 N N . GLU B 1 175 ? -5.285 3.969 5.773 1 94.31 175 GLU B N 1
ATOM 2964 C CA . GLU B 1 175 ? -6.266 4.598 6.656 1 94.31 175 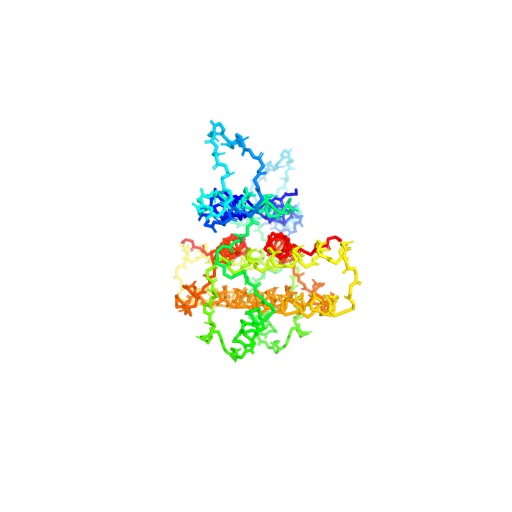GLU B CA 1
ATOM 2965 C C . GLU B 1 175 ? -5.621 5.031 7.973 1 94.31 175 GLU B C 1
ATOM 2967 O O . GLU B 1 175 ? -5.949 6.09 8.508 1 94.31 175 GLU B O 1
ATOM 2972 N N . GLU B 1 176 ? -4.773 4.164 8.516 1 94.06 176 GLU B N 1
ATOM 2973 C CA . GLU B 1 176 ? -4.043 4.527 9.727 1 94.06 176 GLU B CA 1
ATOM 2974 C C . GLU B 1 176 ? -3.201 5.781 9.508 1 94.06 176 GLU B C 1
ATOM 2976 O O . GLU B 1 176 ? -3.172 6.672 10.359 1 94.06 176 GLU B O 1
ATOM 2981 N N . TRP B 1 177 ? -2.525 5.863 8.438 1 96.19 177 TRP B N 1
ATOM 2982 C CA . TRP B 1 177 ? -1.697 7.008 8.078 1 96.19 177 TRP B CA 1
ATOM 2983 C C . TRP B 1 177 ? -2.541 8.273 7.965 1 96.19 177 TRP B C 1
ATOM 2985 O O . TRP B 1 177 ? -2.191 9.312 8.531 1 96.19 177 TRP B O 1
ATOM 2995 N N . LYS B 1 178 ? -3.67 8.133 7.25 1 94.44 178 LYS B N 1
ATOM 2996 C CA . LYS B 1 178 ? -4.562 9.281 7.078 1 94.44 178 LYS B CA 1
ATOM 2997 C C . LYS B 1 178 ? -5.051 9.805 8.43 1 94.44 178 LYS B C 1
ATOM 2999 O O . LYS B 1 178 ? -5.141 11.016 8.633 1 94.44 178 LYS B O 1
ATOM 3004 N N . ARG B 1 179 ? -5.352 8.914 9.312 1 92.5 179 ARG B N 1
ATOM 3005 C CA . ARG B 1 179 ? -5.852 9.289 10.633 1 92.5 179 ARG B CA 1
ATOM 3006 C C . ARG B 1 179 ? -4.797 10.078 11.414 1 92.5 179 ARG B C 1
ATOM 3008 O O . ARG B 1 179 ? -5.133 10.969 12.195 1 92.5 179 ARG B O 1
ATOM 3015 N N . ARG B 1 180 ? -3.559 9.742 11.164 1 91.31 180 ARG B N 1
ATOM 3016 C CA . ARG B 1 180 ? -2.482 10.344 11.945 1 91.31 180 ARG B CA 1
ATOM 3017 C C . ARG B 1 180 ? -2.051 11.68 11.344 1 91.31 180 ARG B C 1
ATOM 3019 O O . ARG B 1 180 ? -1.713 12.609 12.078 1 91.31 180 ARG B O 1
ATOM 3026 N N . VAL B 1 181 ? -2.037 11.75 10.031 1 91 181 VAL B N 1
ATOM 3027 C CA . VAL B 1 181 ? -1.501 12.961 9.414 1 91 181 VAL B CA 1
ATOM 3028 C C . VAL B 1 181 ? -2.631 13.953 9.164 1 91 181 VAL B C 1
ATOM 3030 O O . VAL B 1 181 ? -2.396 15.164 9.086 1 91 181 VAL B O 1
ATOM 3033 N N . ALA B 1 182 ? -3.781 13.516 8.844 1 80.75 182 ALA B N 1
ATOM 3034 C CA . ALA B 1 182 ? -4.938 14.367 8.586 1 80.75 182 ALA B CA 1
ATOM 3035 C C . ALA B 1 182 ? -6.121 13.961 9.461 1 80.75 182 ALA B C 1
ATOM 3037 O O . ALA B 1 182 ? -7.094 13.383 8.977 1 80.75 182 ALA B O 1
ATOM 3038 N N . PRO B 1 183 ? -5.914 14.188 10.781 1 65.69 183 PRO B N 1
ATOM 3039 C CA . PRO B 1 183 ? -7.008 13.734 11.641 1 65.69 183 PRO B CA 1
ATOM 3040 C C . PRO B 1 183 ? -8.32 14.469 11.359 1 65.69 183 PRO B C 1
ATOM 3042 O O . PRO B 1 183 ? -8.305 15.641 10.984 1 65.69 183 PRO B O 1
ATOM 3045 N N . HIS B 1 184 ? -9.367 13.844 10.664 1 58.78 184 HIS B N 1
ATOM 3046 C CA . HIS B 1 184 ? -10.695 14.445 10.523 1 58.78 184 HIS B CA 1
ATOM 3047 C C . HIS B 1 184 ? -11.289 14.789 11.883 1 58.78 184 HIS B C 1
ATOM 3049 O O . HIS B 1 184 ? -11.203 14 12.82 1 58.78 184 HIS B O 1
ATOM 3055 N N . PRO B 1 185 ? -11.477 16.109 12.164 1 48 185 PRO B N 1
ATOM 3056 C CA . PRO B 1 185 ? -12.188 16.406 13.406 1 48 185 PRO B CA 1
ATOM 3057 C C . PRO B 1 185 ? -13.445 15.57 13.586 1 48 185 PRO B C 1
ATOM 3059 O O . PRO B 1 185 ? -14.094 15.203 12.602 1 48 185 PRO B O 1
ATOM 3062 N N . ALA B 1 186 ? -13.477 14.75 14.625 1 39.72 186 ALA B N 1
ATOM 3063 C CA . ALA B 1 186 ? -14.773 14.203 15.023 1 39.72 186 ALA B CA 1
ATOM 3064 C C . ALA B 1 186 ? -15.852 15.273 15.008 1 39.72 186 ALA B C 1
ATOM 3066 O O . ALA B 1 186 ? -15.57 16.453 15.219 1 39.72 186 ALA B O 1
#

Radius of gyration: 29.23 Å; Cα contacts (8 Å, |Δi|>4): 418; chains: 2; bounding box: 39×93×62 Å

pLDDT: mean 89.13, std 10.76, range [39.66, 97.94]

Sequence (372 aa):
MPSLEAKLEALRIRYETRPVRVMVVKEVGKIVIDGVEIELRKGTEIEVPRWIAKVLEEKGIVEPLESPMSLDDIARVHFIVTEARSLADTPSLPEDFYFRAADYLRRLETELRRRPEPQLLEEKSKAELYFEEIVSRRLWTILQLLRSPGARAEVYEKLSPEEKTLHDDLLARIEEWKRRVAPHPAMPSLEAKLEALRIRYETRPVRVMVVKEVGKIVIDGVEIELRKGTEIEVPRWIAKVLEEKGIVEPLESPMSLDDIARVHFIVTEARSLADTPSLPEDFYFRAADYLRRLETELRRRPEPQLLEEKSKAELYFEEIVSRRLWTILQLLRSPGARAEVYEKLSPEEKTLHDDLLARIEEWKRRVAPHPA

InterPro domains:
  IPR038437 GINS complex, subunit Psf3 superfamily [G3DSA:1.20.58.2050] (20-180)
  IPR038748 DNA replication complex GINS protein, N-terminal domain [cd11714] (71-177)

Nearest PDB structures (foldseek):
  2e9x-assembly1_B  TM=5.887E-01  e=1.795E-07  Homo sapiens
  8q6o-assembly1_H  TM=5.907E-01  e=3.412E-07  Xenopus laevis
  8ouw-assembly1_B  TM=5.451E-01  e=1.749E-06  Caenorhabditis elegans
  2eho-assembly1_C  TM=5.661E-01  e=4.334E-05  Homo sapiens
  8w7m-assembly1_A  TM=8.921E-01  e=1.583E+00  Saccharomyces cerevisiae S288C

Foldseek 3Di:
DDDLVVLVVVVVVVQQFDKFKKAFQDQPAWDQDPNDTDHRDHGDIDIGGNNVVVVCVLVVGIGGPDDADALVNLVVLLVQLVPQPDLLSHAADPAPNVVSLVVVLVVLVVVCVVPPDPVSVVRSVSSVVSSVSSVVSLVVSLVVCLVCVPPDPPSLVRDHSSSVSVSVVVNVVVVVVCCVPPPDDD/DDDLVVQVVVVVVVQQFDKFKKAFQDQPAWDQDPNDTDGRDHGDIDIGGNNVVVVCVLVVGIGGPDDQDALVNLVVLLVQLVPQPDLLSHAADPAPNLVSLVVVLVVLVVVCVVPPDPVSVVRSVSSVVSSVSSVVSLVVSLVVCLVCVPPDPPSLVRDHSSSVSVSVVVNVVVVVVCCVPPPDDD

Solvent-accessible surface area (backbone atoms only — not comparable to full-atom values): 20771 Å² total; per-residue (Å²): 127,80,49,72,65,56,51,51,49,51,54,48,49,52,60,34,56,38,72,38,54,28,31,23,70,39,64,73,51,76,43,75,50,98,82,40,76,43,79,43,47,58,76,40,78,44,74,38,35,33,55,57,48,52,55,35,35,76,71,57,30,33,43,68,70,61,85,71,76,47,64,67,54,51,50,50,52,30,49,54,57,71,63,36,85,47,72,89,51,55,62,65,68,64,86,63,43,50,62,47,51,46,48,40,53,49,50,49,51,54,46,39,72,76,51,79,38,72,69,56,53,50,49,47,51,51,45,49,51,40,51,51,51,41,52,51,50,50,50,49,51,47,57,54,47,70,77,32,76,82,53,39,70,64,48,61,69,30,46,49,73,71,50,46,50,50,43,54,51,51,46,52,51,50,52,52,48,41,51,70,50,54,59,69,80,128,128,80,48,70,66,55,52,51,47,50,52,49,51,52,59,34,55,37,73,38,55,28,31,24,69,39,65,74,50,75,43,74,51,98,83,42,74,44,78,42,48,59,76,38,77,45,74,38,34,34,55,57,47,51,56,35,34,76,71,56,30,33,43,68,70,63,84,70,75,47,63,67,54,48,48,51,50,32,50,54,57,69,64,36,86,46,72,89,51,56,63,64,68,64,86,64,42,49,62,48,51,46,50,40,52,49,50,48,52,53,46,40,72,76,52,78,38,72,70,57,52,51,50,45,52,51,44,51,51,38,50,52,52,41,51,53,52,50,50,49,51,47,58,54,47,69,79,32,76,82,54,39,70,66,49,61,69,30,46,51,73,71,50,48,50,50,43,55,51,50,46,53,52,51,52,53,48,41,51,70,50,53,59,71,80,126

Organism: Pyrolobus fumarii (strain DSM 11204 / 1A) (NCBI:txid694429)

Secondary structure (DSSP, 8-state):
---HHHHHHHHHHHHHHSEEEEEE-S--EEEEETTEEEEE-TT-EEEEEHHHHHHHHHTTSEEESSPPP-HHHHHHHHHHHHH--SGGGPPPPPTTHHHHHHHHHHHHHHHHHHS--HHHHHHHHHHHHHHHHHHHHHHHHHHHHTT-TTTTHHHHHTS-HHHHHHHHHHHHHHHHHHHHHS----/---HHHHHHHHHHHHHHSEEEEEE-S--EEEEETTEEEEE-TT-EEEEEHHHHHHHHHTTSEEESSPPP-HHHHHHHHHHHHH--SGGGPPPPPTTHHHHHHHHHHHHHHHHHHS--HHHHHHHHHHHHHHHHHHHHHHHHHHHHTT-TTTTHHHHHTS-HHHHHHHHHHHHHHHHHHHHHS----